Protein AF-A0A1G1AI13-F1 (afdb_monomer_lite)

Secondary structure (DSSP, 8-state):
-EEEEE--SS---SGGGSS-EEEEETTEEEEE---TT----GGGSTTSBTTTB--SS--PPPTTSEEEEEEEEE--EEETTEEEE--EEEEEETTEEEEEEEEP-SS-BTTB-----PPPSS--EEE---SS--EEEEEE--PPPPP--TTSTTSSSS--HHHHHHHHHHHHHHHHHHHHHS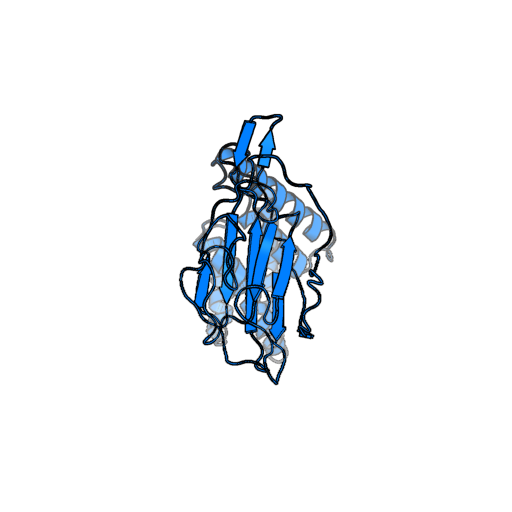PTT-HHHHHHHHHHHHHS--HHHHHHHHHHHHHHHHHHHHS-TTTGGGGHHHHHHHHHHHHHHHHTTSS-TT-HHHHHHHHHHHHTT---

Radius of gyration: 29.04 Å; chains: 1; bounding box: 67×35×74 Å

Sequence (272 aa):
LHVEWAAPTPPQGESQGRGNSGIFILGVECQVLDNYDNPTYADGSACSVYGVNPPLANALRAPGEWQQVDITFRRPVYEGEKLVHPGYITVYCNGVLVQDKTQLEGGTGHKGRSRPGPLPESGPLKLQDHGNPVKFRNIWYSALPARTAADDEGIHGPLSPEATAAKRKEIAAMVRDDAAKMSANSLDQCLRQAESLIYEKDDATAVKVDAFMAKYVSDIKQIPADKIESKKDEVKRVNGAFKYLAKFKIIADDNAALTDLQKFAKSRGWDK

Foldseek 3Di:
DKKKKFWDPVWDDAACGTRWKFWDDLQFTQTTGPCPVGDYPQCRDHRHRRQQGGWPDDPDDHGPDMKIKDKDWDWFDDDVPRTQGFIFIWIDIPNHTGGDRRTDQAHDDDVDHRHRDGGDPHDDTDMGDPVGDMDMDDDDDDDDDDDDRVPPCPPPDPHDPVSLLVVLLVVLVVLLVVLVPDDPLDPVSLLSLLVSLVSPQDVVSLVVNLVSLQVVLVVLVPDDPVPSVVCLVVLLVVLVSVVVCLVVVSHPVVRPSSVSSCVVCVVVVSND

pLDDT: mean 91.04, std 10.61, range [46.56, 98.88]

Structure (mmCIF, N/CA/C/O backbone):
data_AF-A0A1G1AI13-F1
#
_entry.id   AF-A0A1G1AI13-F1
#
loop_
_atom_site.group_PDB
_atom_site.id
_atom_site.type_symbol
_atom_site.label_atom_id
_atom_site.label_alt_id
_atom_site.label_comp_id
_atom_site.label_asym_id
_atom_site.label_entity_id
_atom_site.label_seq_id
_atom_site.pdbx_PDB_ins_code
_atom_site.Cartn_x
_atom_site.Cartn_y
_atom_site.Cartn_z
_atom_site.occupancy
_atom_site.B_iso_or_equiv
_atom_site.auth_seq_id
_atom_site.auth_comp_id
_atom_site.auth_asym_id
_atom_site.auth_atom_id
_atom_site.pdbx_PDB_model_num
ATOM 1 N N . LEU A 1 1 ? 0.420 2.088 -7.808 1.00 98.31 1 LEU A N 1
ATOM 2 C CA . LEU A 1 1 ? 0.081 2.465 -9.195 1.00 98.31 1 LEU A CA 1
ATOM 3 C C . LEU A 1 1 ? -0.247 1.182 -9.918 1.00 98.31 1 LEU A C 1
ATOM 5 O O . LEU A 1 1 ? 0.533 0.247 -9.814 1.00 98.31 1 LEU A O 1
ATOM 9 N N . HIS A 1 2 ? -1.372 1.156 -10.605 1.00 98.81 2 HIS A N 1
ATOM 10 C CA . HIS A 1 2 ? -1.760 0.070 -11.483 1.00 98.81 2 HIS A CA 1
ATOM 11 C C . HIS A 1 2 ? -1.837 0.608 -12.910 1.00 98.81 2 HIS A C 1
ATOM 13 O O . HIS A 1 2 ? -2.340 1.717 -13.123 1.00 98.81 2 HIS A O 1
ATOM 19 N N . VAL A 1 3 ? -1.294 -0.150 -13.860 1.00 98.81 3 VAL A N 1
ATOM 20 C CA . VAL A 1 3 ? -1.309 0.155 -15.293 1.00 98.81 3 VAL A CA 1
ATOM 21 C C . VAL A 1 3 ? -1.452 -1.153 -16.056 1.00 98.81 3 VAL A C 1
ATOM 23 O O . VAL A 1 3 ? -0.713 -2.103 -15.799 1.00 98.81 3 VAL A O 1
ATOM 26 N N . GLU A 1 4 ? -2.336 -1.185 -17.047 1.00 98.88 4 GLU A N 1
ATOM 27 C CA . GLU A 1 4 ? -2.347 -2.247 -18.047 1.00 98.88 4 GLU A CA 1
ATOM 28 C C . GLU A 1 4 ? -1.854 -1.714 -19.390 1.00 98.88 4 GLU A C 1
ATOM 30 O O . GLU A 1 4 ? -2.289 -0.650 -19.844 1.00 98.88 4 GLU A O 1
ATOM 35 N N . TRP A 1 5 ? -0.977 -2.470 -20.049 1.00 98.81 5 TRP A N 1
ATOM 36 C CA . TRP A 1 5 ? -0.494 -2.147 -21.391 1.00 98.81 5 TRP A CA 1
ATOM 37 C C . TRP A 1 5 ? -0.517 -3.364 -22.313 1.00 98.81 5 TRP A C 1
ATOM 39 O O . TRP A 1 5 ? -0.487 -4.500 -21.850 1.00 98.81 5 TRP A O 1
ATOM 49 N N . ALA A 1 6 ? -0.592 -3.137 -23.621 1.00 98.56 6 ALA A N 1
ATOM 50 C CA . ALA A 1 6 ? -0.535 -4.198 -24.621 1.00 98.56 6 ALA A CA 1
ATOM 51 C C . ALA A 1 6 ? 0.377 -3.798 -25.783 1.00 98.56 6 ALA A C 1
ATOM 53 O O . ALA A 1 6 ? 0.234 -2.714 -26.361 1.00 98.56 6 ALA A O 1
ATOM 54 N N . ALA A 1 7 ? 1.291 -4.708 -26.125 1.00 97.19 7 ALA A N 1
ATOM 55 C CA . ALA A 1 7 ? 2.127 -4.630 -27.315 1.00 97.19 7 ALA A CA 1
ATOM 56 C C . ALA A 1 7 ? 1.270 -4.703 -28.595 1.00 97.19 7 ALA A C 1
ATOM 58 O O . ALA A 1 7 ? 0.174 -5.281 -28.575 1.00 97.19 7 ALA A O 1
ATOM 59 N N . PRO A 1 8 ? 1.736 -4.130 -29.716 1.00 93.12 8 PRO A N 1
ATOM 60 C CA . PRO A 1 8 ? 0.975 -4.119 -30.954 1.00 93.12 8 PRO A CA 1
ATOM 61 C C . PRO A 1 8 ? 0.879 -5.527 -31.550 1.00 93.12 8 PRO A C 1
ATOM 63 O O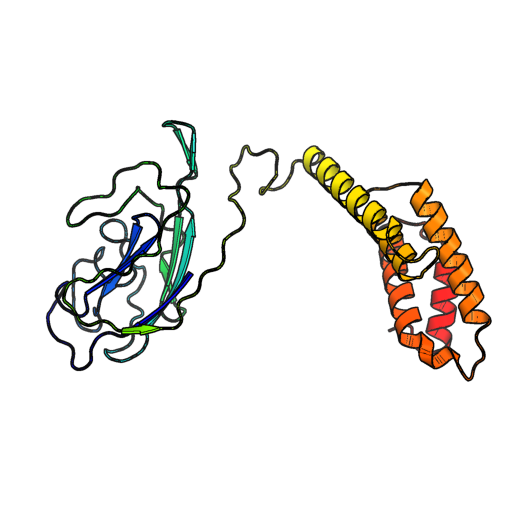 . PRO A 1 8 ? 1.787 -6.344 -31.426 1.00 93.12 8 PRO A O 1
ATOM 66 N N . THR A 1 9 ? -0.233 -5.795 -32.230 1.00 94.69 9 THR A N 1
ATOM 67 C CA . THR A 1 9 ? -0.442 -7.011 -33.018 1.00 94.69 9 THR A CA 1
ATOM 68 C C . THR A 1 9 ? -0.838 -6.604 -34.444 1.00 94.69 9 THR A C 1
ATOM 70 O O . THR A 1 9 ? -1.804 -5.848 -34.598 1.00 94.69 9 THR A O 1
ATOM 73 N N . PRO A 1 10 ? -0.084 -7.017 -35.483 1.00 94.81 10 PRO A N 1
ATOM 74 C CA . PRO A 1 10 ? 1.113 -7.863 -35.417 1.00 94.81 10 PRO A CA 1
ATOM 75 C C . PRO A 1 10 ? 2.326 -7.147 -34.777 1.00 94.81 10 PRO A C 1
ATOM 77 O O . PRO A 1 10 ? 2.432 -5.922 -34.889 1.00 94.81 10 PRO A O 1
ATOM 80 N N . PRO A 1 11 ? 3.244 -7.885 -34.121 1.00 94.56 11 PRO A N 1
ATOM 81 C CA . PRO A 1 11 ? 4.481 -7.311 -33.597 1.00 94.56 11 PRO A CA 1
ATOM 82 C C . PRO A 1 11 ? 5.397 -6.825 -34.730 1.00 94.56 11 PRO A C 1
ATOM 84 O O . PRO A 1 11 ? 5.468 -7.449 -35.789 1.00 94.56 11 PRO A O 1
ATOM 87 N N . GLN A 1 12 ? 6.116 -5.721 -34.508 1.00 94.69 12 GLN A N 1
ATOM 88 C CA . GLN A 1 12 ? 7.070 -5.152 -35.468 1.00 94.69 12 GLN A CA 1
ATOM 89 C C . GLN A 1 12 ? 8.311 -4.612 -34.761 1.00 94.69 12 GLN A C 1
ATOM 91 O O . GLN A 1 12 ? 8.191 -3.944 -33.735 1.00 94.69 12 GLN A O 1
ATOM 96 N N . GLY A 1 13 ? 9.478 -4.843 -35.363 1.00 95.94 13 GLY A N 1
ATOM 97 C CA . GLY A 1 13 ? 10.777 -4.444 -34.824 1.00 95.94 13 GLY A CA 1
ATOM 98 C C . GLY A 1 13 ? 11.446 -5.546 -34.004 1.00 95.94 13 GLY A C 1
ATOM 99 O O . GLY A 1 13 ? 10.901 -6.633 -33.829 1.00 95.94 13 GLY A O 1
ATOM 100 N N . GLU A 1 14 ? 12.634 -5.241 -33.494 1.00 97.25 14 GLU A N 1
ATOM 101 C CA . GLU A 1 14 ? 13.451 -6.130 -32.664 1.00 97.25 14 GLU A CA 1
ATOM 102 C C . GLU A 1 14 ? 14.080 -5.333 -31.519 1.00 97.25 14 GLU A C 1
ATOM 104 O O . GLU A 1 14 ? 14.233 -4.110 -31.613 1.00 97.25 14 GLU A O 1
ATOM 109 N N . SER A 1 15 ? 14.478 -6.019 -30.444 1.00 96.69 15 SER A N 1
ATOM 110 C CA . SER A 1 15 ? 15.106 -5.413 -29.268 1.00 96.69 15 SER A CA 1
ATOM 111 C C . SER A 1 15 ? 14.289 -4.203 -28.772 1.00 96.69 15 SER A C 1
ATOM 113 O O . SER A 1 15 ? 13.061 -4.271 -28.723 1.00 96.69 15 SER A O 1
ATOM 115 N N . GLN A 1 16 ? 14.940 -3.080 -28.458 1.00 96.81 16 GLN A N 1
ATOM 116 C CA . GLN A 1 16 ? 14.320 -1.804 -28.066 1.00 96.81 16 GLN A CA 1
ATOM 117 C C . GLN A 1 16 ? 13.438 -1.153 -29.146 1.00 96.81 16 GLN A C 1
ATOM 119 O O . GLN A 1 16 ? 12.817 -0.130 -28.882 1.00 96.81 16 GLN A O 1
ATOM 124 N N . GLY A 1 17 ? 13.407 -1.679 -30.371 1.00 96.75 17 GLY A N 1
ATOM 125 C CA . GLY A 1 17 ? 12.569 -1.173 -31.457 1.00 96.75 17 GLY A CA 1
ATOM 126 C C . GLY A 1 17 ? 11.191 -1.830 -31.537 1.00 96.75 17 GLY A C 1
ATOM 127 O O . GLY A 1 17 ? 10.447 -1.514 -32.464 1.00 96.75 17 GLY A O 1
ATOM 128 N N . ARG A 1 18 ? 10.851 -2.749 -30.621 1.00 97.31 18 ARG A N 1
ATOM 129 C CA . ARG A 1 18 ? 9.607 -3.532 -30.650 1.00 97.31 18 ARG A CA 1
ATOM 130 C C . ARG A 1 18 ? 8.712 -3.206 -29.456 1.00 97.31 18 ARG A C 1
ATOM 132 O O . ARG A 1 18 ? 8.981 -3.618 -28.332 1.00 97.31 18 ARG A O 1
ATOM 139 N N . GLY A 1 19 ? 7.628 -2.470 -29.706 1.00 97.19 19 GLY A N 1
ATOM 140 C CA . GLY A 1 19 ? 6.632 -2.143 -28.675 1.00 97.19 19 GLY A CA 1
ATOM 141 C C . GLY A 1 19 ? 7.200 -1.362 -27.481 1.00 97.19 19 GLY A C 1
ATOM 142 O O . GLY A 1 19 ? 6.766 -1.599 -26.358 1.00 97.19 19 GLY A O 1
ATOM 143 N N . ASN A 1 20 ? 8.190 -0.495 -27.714 1.00 98.25 20 ASN A N 1
ATOM 144 C CA . ASN A 1 20 ? 8.868 0.265 -26.667 1.00 98.25 20 ASN A CA 1
ATOM 145 C C . ASN A 1 20 ? 8.047 1.476 -26.205 1.00 98.25 20 ASN A C 1
ATOM 147 O O . ASN A 1 20 ? 7.464 2.207 -27.006 1.00 98.25 20 ASN A O 1
ATOM 151 N N . SER A 1 21 ? 8.001 1.664 -24.898 1.00 98.31 21 SER A N 1
ATOM 152 C CA . SER A 1 21 ? 7.407 2.780 -24.174 1.00 98.31 21 SER A CA 1
ATOM 153 C C . SER A 1 21 ? 8.019 2.758 -22.764 1.00 98.31 21 SER A C 1
ATOM 155 O O . SER A 1 21 ? 8.825 1.903 -22.436 1.00 98.31 21 SER A O 1
ATOM 157 N N . GLY A 1 22 ? 7.577 3.617 -21.855 1.00 98.06 22 GLY A N 1
ATOM 158 C CA . GLY A 1 22 ? 8.017 3.574 -20.463 1.00 98.06 22 GLY A CA 1
ATOM 159 C C . GLY A 1 22 ? 6.972 4.154 -19.530 1.00 98.06 22 GLY A C 1
ATOM 160 O O . GLY A 1 22 ? 6.246 5.076 -19.907 1.00 98.06 22 GLY A O 1
ATOM 161 N N . ILE A 1 23 ? 6.889 3.617 -18.312 1.00 98.56 23 ILE A N 1
ATOM 162 C CA . ILE A 1 23 ? 6.070 4.165 -17.226 1.00 98.56 23 ILE A CA 1
ATOM 163 C C . ILE A 1 23 ? 7.006 4.933 -16.292 1.00 98.56 23 ILE A C 1
ATOM 165 O O . ILE A 1 23 ? 7.759 4.337 -15.521 1.00 98.56 23 ILE A O 1
ATOM 169 N N . PHE A 1 24 ? 6.955 6.262 -16.349 1.00 97.62 24 PHE A N 1
ATOM 170 C CA . PHE A 1 24 ? 7.833 7.138 -15.578 1.00 97.62 24 PHE A CA 1
ATOM 171 C C . PHE A 1 24 ? 7.152 7.661 -14.317 1.00 97.62 24 PHE A C 1
ATOM 173 O O . PHE A 1 24 ? 6.128 8.349 -14.382 1.00 97.62 24 PHE A O 1
ATOM 180 N N . ILE A 1 25 ? 7.791 7.419 -13.174 1.00 96.56 25 ILE A N 1
ATOM 181 C CA . ILE A 1 25 ? 7.383 7.920 -11.861 1.00 96.56 25 ILE A CA 1
ATOM 182 C C . ILE A 1 25 ? 8.518 8.788 -11.322 1.00 96.56 25 ILE A C 1
ATOM 184 O O . ILE A 1 25 ? 9.579 8.284 -10.964 1.00 96.56 25 ILE A O 1
ATOM 188 N N . LEU A 1 26 ? 8.311 10.108 -11.293 1.00 94.31 26 LEU A N 1
ATOM 189 C CA . LEU A 1 26 ? 9.300 11.082 -10.802 1.00 94.31 26 LEU A CA 1
ATOM 190 C C . LEU A 1 26 ? 10.689 10.945 -11.460 1.00 94.31 26 LEU A C 1
ATOM 192 O O . LEU A 1 26 ? 11.713 11.149 -10.817 1.00 94.31 26 LEU A O 1
ATOM 196 N N . GLY A 1 27 ? 10.715 10.601 -12.751 1.00 91.88 27 GLY A N 1
ATOM 197 C CA . GLY A 1 27 ? 11.951 10.421 -13.519 1.00 91.88 27 GLY A CA 1
ATOM 198 C C . GLY A 1 27 ? 12.562 9.020 -13.444 1.00 91.88 27 GLY A C 1
ATOM 199 O O . GLY A 1 27 ? 13.598 8.806 -14.058 1.00 91.88 27 GLY A O 1
ATOM 200 N N . VAL A 1 28 ? 11.939 8.074 -12.735 1.00 94.94 28 VAL A N 1
ATOM 201 C CA . VAL A 1 28 ? 12.319 6.654 -12.743 1.00 94.94 28 VAL A CA 1
ATOM 202 C C . VAL A 1 28 ? 11.433 5.896 -13.723 1.00 94.94 28 VAL A C 1
ATOM 204 O O . VAL A 1 28 ? 10.210 5.939 -13.599 1.00 94.94 28 VAL A O 1
ATOM 207 N N . GLU A 1 29 ? 12.044 5.192 -14.668 1.00 97.06 29 GLU A N 1
ATOM 208 C CA . GLU A 1 29 ? 11.363 4.393 -15.688 1.00 97.06 29 GLU A CA 1
ATOM 209 C C . GLU A 1 29 ? 11.207 2.932 -15.259 1.00 97.06 29 GLU A C 1
ATOM 211 O O . GLU A 1 29 ? 12.191 2.221 -15.039 1.00 97.06 29 GLU A O 1
ATOM 216 N N . CYS A 1 30 ? 9.955 2.482 -15.171 1.00 97.94 30 CYS A N 1
ATOM 217 C CA . CYS A 1 30 ? 9.607 1.072 -15.282 1.00 97.94 30 CYS A CA 1
ATOM 218 C C . CYS A 1 30 ? 9.397 0.769 -16.767 1.00 97.94 30 CYS A C 1
ATOM 220 O O . CYS A 1 30 ? 8.483 1.326 -17.389 1.00 97.94 30 CYS A O 1
ATOM 222 N N . GLN A 1 31 ? 10.268 -0.064 -17.330 1.00 98.19 31 GLN A N 1
ATOM 223 C CA . GLN A 1 31 ? 10.344 -0.242 -18.774 1.00 98.19 31 GLN A CA 1
ATOM 224 C C . GLN A 1 31 ? 9.098 -0.933 -19.345 1.00 98.19 31 GLN A C 1
ATOM 226 O O . GLN A 1 31 ? 8.601 -1.905 -18.767 1.00 98.19 31 GLN A O 1
ATOM 231 N N . VAL A 1 32 ? 8.612 -0.468 -20.498 1.00 98.69 32 VAL A N 1
ATOM 232 C CA . VAL A 1 32 ? 7.563 -1.139 -21.280 1.00 98.69 32 VAL A CA 1
ATOM 233 C C . VAL A 1 32 ? 8.165 -1.572 -22.607 1.00 98.69 32 VAL A C 1
ATOM 235 O O . VAL A 1 32 ? 8.613 -0.753 -23.398 1.00 98.69 32 VAL A O 1
ATOM 238 N N . LEU A 1 33 ? 8.185 -2.876 -22.861 1.00 98.50 33 LEU A N 1
ATOM 239 C CA . LEU A 1 33 ? 8.771 -3.411 -24.081 1.00 98.50 33 LEU A CA 1
ATOM 240 C C . LEU A 1 33 ? 8.109 -4.729 -24.461 1.00 98.50 33 LEU A C 1
ATOM 242 O O . LEU A 1 33 ? 7.805 -5.548 -23.598 1.00 98.50 33 LEU A O 1
ATOM 246 N N . ASP A 1 34 ? 7.940 -4.981 -25.754 1.00 98.25 34 ASP A N 1
ATOM 247 C CA . ASP A 1 34 ? 7.600 -6.320 -26.225 1.00 98.25 34 ASP A CA 1
ATOM 248 C C . ASP A 1 34 ? 8.874 -7.161 -26.350 1.00 98.25 34 ASP A C 1
ATOM 250 O O . ASP A 1 34 ? 9.487 -7.238 -27.416 1.00 98.25 34 ASP A O 1
ATOM 254 N N . ASN A 1 35 ? 9.287 -7.783 -25.243 1.00 96.44 35 ASN A N 1
ATOM 255 C CA . ASN A 1 35 ? 10.342 -8.798 -25.227 1.00 96.44 35 ASN A CA 1
ATOM 256 C C . ASN A 1 35 ? 9.802 -10.233 -25.058 1.00 96.44 35 ASN A C 1
ATOM 258 O O . ASN A 1 35 ? 10.494 -11.091 -24.502 1.00 96.44 35 ASN A O 1
ATOM 262 N N . TYR A 1 36 ? 8.579 -10.509 -25.537 1.00 96.94 36 TYR A N 1
ATOM 263 C CA . TYR A 1 36 ? 8.068 -11.874 -25.719 1.00 96.94 36 TYR A CA 1
ATOM 264 C C . TYR A 1 36 ? 8.671 -12.462 -27.004 1.00 96.94 36 TYR A C 1
ATOM 266 O O . TYR A 1 36 ? 8.403 -11.968 -28.105 1.00 96.94 36 TYR A O 1
ATOM 274 N N . ASP A 1 37 ? 9.541 -13.467 -26.859 1.00 95.62 37 ASP A N 1
ATOM 275 C CA . ASP A 1 37 ? 10.380 -14.012 -27.941 1.00 95.62 37 ASP A CA 1
ATOM 276 C C . ASP A 1 37 ? 11.141 -12.927 -28.731 1.00 95.62 37 ASP A C 1
ATOM 278 O O . ASP A 1 37 ? 11.326 -13.007 -29.945 1.00 95.62 37 ASP A O 1
ATOM 282 N N . ASN A 1 38 ? 11.582 -11.878 -28.030 1.00 97.06 38 ASN A N 1
ATOM 283 C CA . ASN A 1 38 ? 12.373 -10.782 -28.586 1.00 97.06 38 ASN A CA 1
ATOM 284 C C . ASN A 1 38 ? 13.485 -10.377 -27.601 1.00 97.06 38 ASN A C 1
ATOM 286 O O . ASN A 1 38 ? 13.244 -9.589 -26.684 1.00 97.06 38 ASN A O 1
ATOM 290 N N . PRO A 1 39 ? 14.700 -10.935 -27.737 1.00 96.00 39 PRO A N 1
ATOM 291 C CA . PRO A 1 39 ? 15.816 -10.628 -26.849 1.00 96.00 39 PRO A CA 1
ATOM 292 C C . PRO A 1 39 ? 16.259 -9.154 -26.900 1.00 96.00 39 PRO A C 1
ATOM 294 O O . PRO A 1 39 ? 16.299 -8.520 -27.951 1.00 96.00 39 PRO A O 1
ATOM 297 N N . THR A 1 40 ? 16.667 -8.622 -25.748 1.00 96.75 40 THR A N 1
ATOM 298 C CA . THR A 1 40 ? 17.294 -7.299 -25.582 1.00 96.75 40 THR A CA 1
ATOM 299 C C . THR A 1 40 ? 18.309 -7.356 -24.429 1.00 96.75 40 THR A C 1
ATOM 301 O O . THR A 1 40 ? 18.432 -8.384 -23.763 1.00 96.75 40 THR A O 1
ATOM 304 N N . TYR A 1 41 ? 19.037 -6.269 -24.161 1.00 94.38 41 TYR A N 1
ATOM 305 C CA . TYR A 1 41 ? 19.853 -6.151 -22.949 1.00 94.38 41 TYR A CA 1
ATOM 306 C C . TYR A 1 41 ? 18.985 -6.168 -21.678 1.00 94.38 41 TYR A C 1
ATOM 308 O O . TYR A 1 41 ? 17.879 -5.625 -21.654 1.00 94.38 41 TYR A O 1
ATOM 316 N N . ALA A 1 42 ? 19.481 -6.832 -20.631 1.00 93.62 42 ALA A N 1
ATOM 317 C CA . ALA A 1 42 ? 18.674 -7.283 -19.497 1.00 93.62 42 ALA A CA 1
ATOM 318 C C . ALA A 1 42 ? 18.016 -6.136 -18.708 1.00 93.62 42 ALA A C 1
ATOM 320 O O . ALA A 1 42 ? 16.824 -6.186 -18.405 1.00 93.62 42 ALA A O 1
ATOM 321 N N . ASP A 1 43 ? 18.764 -5.076 -18.421 1.00 93.31 43 ASP A N 1
ATOM 322 C CA . ASP A 1 43 ? 18.320 -3.871 -17.712 1.00 93.31 43 ASP A CA 1
ATOM 323 C C . ASP A 1 43 ? 17.506 -2.900 -18.590 1.00 93.31 43 ASP A C 1
ATOM 325 O O . ASP A 1 43 ? 17.051 -1.864 -18.106 1.00 93.31 43 ASP A O 1
ATOM 329 N N . GLY A 1 44 ? 17.240 -3.255 -19.852 1.00 94.88 44 GLY A N 1
ATOM 330 C CA . GLY A 1 44 ? 16.279 -2.585 -20.737 1.00 94.88 44 GLY A CA 1
ATOM 331 C C . GLY A 1 44 ? 15.113 -3.467 -21.180 1.00 94.88 44 GLY A C 1
ATOM 332 O O . GLY A 1 44 ? 14.412 -3.103 -22.122 1.00 94.88 44 GLY A O 1
ATOM 333 N N . SER A 1 45 ? 14.921 -4.635 -20.564 1.00 97.06 45 SER A N 1
ATOM 334 C CA . SER A 1 45 ? 13.757 -5.499 -20.815 1.00 97.06 45 SER A CA 1
ATOM 335 C C . SER A 1 45 ? 12.507 -5.007 -20.072 1.00 97.06 45 SER A C 1
ATOM 337 O O . SER A 1 45 ? 12.609 -4.171 -19.176 1.00 97.06 45 SER A O 1
ATOM 339 N N . ALA A 1 46 ? 11.314 -5.491 -20.436 1.00 98.31 46 ALA A N 1
ATOM 340 C CA . ALA A 1 46 ? 10.075 -5.052 -19.795 1.00 98.31 46 ALA A CA 1
ATOM 341 C C . ALA A 1 46 ? 10.103 -5.240 -18.275 1.00 98.31 46 ALA A C 1
ATOM 343 O O . ALA A 1 46 ? 10.591 -6.242 -17.754 1.00 98.31 46 ALA A O 1
ATOM 344 N N . CYS A 1 47 ? 9.540 -4.263 -17.568 1.00 98.38 47 CYS A N 1
ATOM 345 C CA . CYS A 1 47 ? 9.522 -4.176 -16.112 1.00 98.38 47 CYS A CA 1
ATOM 346 C C . CYS A 1 47 ? 10.912 -4.105 -15.452 1.00 98.38 47 CYS A C 1
ATOM 348 O O . CYS A 1 47 ? 11.022 -4.271 -14.231 1.00 98.38 47 CYS A O 1
ATOM 350 N N . SER A 1 48 ? 11.976 -3.820 -16.213 1.00 97.12 48 SER A N 1
ATOM 351 C CA . SER A 1 48 ? 13.236 -3.371 -15.626 1.00 97.12 48 SER A CA 1
ATOM 352 C C . SER A 1 48 ? 13.055 -2.010 -14.949 1.00 97.12 48 SER A C 1
ATOM 354 O O . SER A 1 48 ? 12.182 -1.216 -15.319 1.00 97.12 48 SER A O 1
ATOM 356 N N . VAL A 1 49 ? 13.909 -1.724 -13.968 1.00 96.25 49 VAL A N 1
ATOM 357 C CA . VAL A 1 49 ? 14.234 -0.331 -13.653 1.00 96.25 49 VAL A CA 1
ATOM 358 C C . VAL A 1 49 ? 15.280 0.070 -14.680 1.00 96.25 49 VAL A C 1
ATOM 360 O O . VAL A 1 49 ? 16.414 -0.412 -14.607 1.00 96.25 49 VAL A O 1
ATOM 363 N N . TYR A 1 50 ? 14.873 0.855 -15.677 1.00 94.81 50 TYR A N 1
ATOM 364 C CA . TYR A 1 50 ? 15.644 1.014 -16.910 1.00 94.81 50 TYR A CA 1
ATOM 365 C C . TYR A 1 50 ? 17.078 1.493 -16.645 1.00 94.81 50 TYR A C 1
ATOM 367 O O . TYR A 1 50 ? 17.289 2.530 -16.013 1.00 94.81 50 TYR A O 1
ATOM 375 N N . GLY A 1 51 ? 18.065 0.735 -17.133 1.00 91.12 51 GLY A N 1
ATOM 376 C CA . GLY A 1 51 ? 19.492 1.041 -16.970 1.00 91.12 51 GLY A CA 1
ATOM 377 C C . GLY A 1 51 ? 20.029 0.886 -15.540 1.00 91.12 51 GLY A C 1
ATOM 378 O O . GLY A 1 51 ? 21.136 1.346 -15.255 1.00 91.12 51 GLY A O 1
ATOM 379 N N . VAL A 1 52 ? 19.241 0.296 -14.632 1.00 90.94 52 VAL A N 1
ATOM 380 C CA . VAL A 1 52 ? 19.592 0.110 -13.215 1.00 90.94 52 VAL A CA 1
ATOM 381 C C . VAL A 1 52 ? 19.529 -1.360 -12.822 1.00 90.94 52 VAL A C 1
ATOM 383 O O . VAL A 1 52 ? 20.518 -1.898 -12.334 1.00 90.94 52 VAL A O 1
ATOM 386 N N . ASN A 1 53 ? 18.380 -2.018 -13.011 1.00 94.31 53 ASN A N 1
ATOM 387 C CA . ASN A 1 53 ? 18.190 -3.390 -12.542 1.00 94.31 53 ASN A CA 1
ATOM 388 C C . ASN A 1 53 ? 17.296 -4.208 -13.489 1.00 94.31 53 ASN A C 1
ATOM 390 O O . ASN A 1 53 ? 16.153 -3.801 -13.744 1.00 94.31 53 ASN A O 1
ATOM 394 N N . PRO A 1 54 ? 17.761 -5.371 -13.982 1.00 96.56 54 PRO A N 1
ATOM 395 C CA . PRO A 1 54 ? 16.932 -6.272 -14.776 1.00 96.56 54 PRO A CA 1
ATOM 396 C C . PRO A 1 54 ? 15.773 -6.850 -13.944 1.00 96.56 54 PRO A C 1
ATOM 398 O O . PRO A 1 54 ? 15.873 -6.928 -12.717 1.00 96.56 54 PRO A O 1
ATOM 401 N N . PRO A 1 55 ? 14.660 -7.252 -14.580 1.00 98.00 55 PRO A N 1
ATOM 402 C CA . PRO A 1 55 ? 13.583 -7.949 -13.891 1.00 98.00 55 PRO A CA 1
ATOM 403 C C . PRO A 1 55 ? 14.021 -9.359 -13.461 1.00 98.00 55 PRO A C 1
ATOM 405 O O . PRO A 1 55 ? 14.806 -10.016 -14.143 1.00 98.00 55 PRO A O 1
ATOM 408 N N . LEU A 1 56 ? 13.462 -9.855 -12.354 1.00 98.31 56 LEU A N 1
ATOM 409 C CA . LEU A 1 56 ? 13.711 -11.211 -11.838 1.00 98.31 56 LEU A CA 1
ATOM 410 C C . LEU A 1 56 ? 13.210 -12.314 -12.785 1.00 98.31 56 LEU A C 1
ATOM 412 O O . LEU A 1 56 ? 13.726 -13.429 -12.769 1.00 98.31 56 LEU A O 1
ATOM 416 N N . ALA A 1 57 ? 12.191 -12.012 -13.590 1.00 97.69 57 ALA A N 1
ATOM 417 C CA . ALA A 1 57 ? 11.607 -12.926 -14.560 1.00 97.69 57 ALA A CA 1
ATOM 418 C C . ALA A 1 57 ? 10.985 -12.153 -15.728 1.00 97.69 57 ALA A C 1
ATOM 420 O O . ALA A 1 57 ? 10.481 -11.043 -15.556 1.00 97.69 57 ALA A O 1
ATOM 421 N N . ASN A 1 58 ? 10.957 -12.776 -16.907 1.00 97.75 58 ASN A N 1
ATOM 422 C CA . ASN A 1 58 ? 10.121 -12.326 -18.015 1.00 97.75 58 ASN A CA 1
ATOM 423 C C . ASN A 1 58 ? 8.730 -12.959 -17.869 1.00 97.75 58 ASN A C 1
ATOM 425 O O . ASN A 1 58 ? 8.545 -14.131 -18.186 1.00 97.75 58 ASN A O 1
ATOM 429 N N . ALA A 1 59 ? 7.773 -12.190 -17.351 1.00 98.00 59 ALA A N 1
ATOM 430 C CA . ALA A 1 59 ? 6.400 -12.638 -17.102 1.00 98.00 59 ALA A CA 1
ATOM 431 C C . ALA A 1 59 ? 5.403 -12.131 -18.160 1.00 98.00 59 ALA A C 1
ATOM 433 O O . ALA A 1 59 ? 4.200 -12.054 -17.896 1.00 98.00 59 ALA A O 1
ATOM 434 N N . LEU A 1 60 ? 5.896 -11.740 -19.340 1.00 98.38 60 LEU A N 1
ATOM 435 C CA . LEU A 1 60 ? 5.061 -11.202 -20.406 1.00 98.38 60 LEU A CA 1
ATOM 436 C C . LEU A 1 60 ? 4.158 -12.269 -21.027 1.00 98.38 60 LEU A C 1
ATOM 438 O O . LEU A 1 60 ? 4.551 -13.413 -21.248 1.00 98.38 60 LEU A O 1
ATOM 442 N N . ARG A 1 61 ? 2.951 -11.840 -21.379 1.00 98.50 61 ARG A N 1
ATOM 443 C CA . ARG A 1 61 ? 2.075 -12.521 -22.335 1.00 98.50 61 ARG A CA 1
ATOM 444 C C . ARG A 1 61 ? 2.427 -12.134 -23.775 1.00 98.50 61 ARG A C 1
ATOM 446 O O . ARG A 1 61 ? 3.114 -11.136 -23.989 1.00 98.50 61 ARG A O 1
ATOM 453 N N . ALA A 1 62 ? 1.913 -12.883 -24.748 1.00 98.12 62 ALA A N 1
ATOM 454 C CA . ALA A 1 62 ? 2.144 -12.631 -26.169 1.00 98.12 62 ALA A CA 1
ATOM 455 C C . ALA A 1 62 ? 1.612 -11.251 -26.639 1.00 98.12 62 ALA A C 1
ATOM 457 O O . ALA A 1 62 ? 0.742 -10.661 -25.988 1.00 98.12 62 ALA A O 1
ATOM 458 N N . PRO A 1 63 ? 2.088 -10.718 -27.783 1.00 97.94 63 PRO A N 1
ATOM 459 C CA . PRO A 1 63 ? 1.631 -9.431 -28.311 1.00 97.94 63 PRO A CA 1
ATOM 460 C C . PRO A 1 63 ? 0.115 -9.365 -28.545 1.00 97.94 63 PRO A C 1
ATOM 462 O O . PRO A 1 63 ? -0.504 -10.322 -29.006 1.00 97.94 63 PRO A O 1
ATOM 465 N N . GLY A 1 64 ? -0.493 -8.213 -28.254 1.00 97.19 64 GLY A N 1
ATOM 466 C CA . GLY A 1 64 ? -1.947 -8.023 -28.264 1.00 97.19 64 GLY A CA 1
ATOM 467 C C . GLY A 1 64 ? -2.653 -8.422 -26.962 1.00 97.19 64 GLY A C 1
ATOM 468 O O . GLY A 1 64 ? -3.747 -7.915 -26.703 1.00 97.19 64 GLY A O 1
ATOM 469 N N . GLU A 1 65 ? -2.034 -9.253 -26.118 1.00 98.56 65 GLU A N 1
ATOM 470 C CA . GLU A 1 65 ? -2.534 -9.526 -24.771 1.00 98.56 65 GLU A CA 1
ATOM 471 C C . GLU A 1 65 ? -2.148 -8.412 -23.791 1.00 98.56 65 GLU A C 1
ATOM 473 O O . GLU A 1 65 ? -1.122 -7.738 -23.926 1.00 98.56 65 GLU A O 1
ATOM 478 N N . TRP A 1 66 ? -2.999 -8.214 -22.784 1.00 98.75 66 TRP A N 1
ATOM 479 C CA . TRP A 1 66 ? -2.795 -7.192 -21.765 1.00 98.75 66 TRP A CA 1
ATOM 480 C C . TRP A 1 66 ? -1.833 -7.678 -20.686 1.00 98.75 66 TRP A C 1
ATOM 482 O O . TRP A 1 66 ? -2.048 -8.725 -20.068 1.00 98.75 66 TRP A O 1
ATOM 492 N N . GLN A 1 67 ? -0.813 -6.866 -20.436 1.00 98.81 67 GLN A N 1
ATOM 493 C CA . GLN A 1 67 ? 0.128 -6.996 -19.338 1.00 98.81 67 GLN A CA 1
ATOM 494 C C . GLN A 1 67 ? -0.385 -6.164 -18.173 1.00 98.81 67 GLN A C 1
ATOM 496 O O . GLN A 1 67 ? -0.503 -4.942 -18.280 1.00 98.81 67 GLN A O 1
ATOM 501 N N . GLN A 1 68 ? -0.696 -6.824 -17.064 1.00 98.81 68 GLN A N 1
ATOM 502 C CA . GLN A 1 68 ? -1.056 -6.147 -15.827 1.00 98.81 68 GLN A CA 1
ATOM 503 C C . GLN A 1 68 ? 0.217 -5.798 -15.062 1.00 98.81 68 GLN A C 1
ATOM 505 O O . GLN A 1 68 ? 0.974 -6.701 -14.706 1.00 98.81 68 GLN A O 1
ATOM 510 N N . VAL A 1 69 ? 0.445 -4.513 -14.788 1.00 98.88 69 VAL A N 1
ATOM 511 C CA . VAL A 1 69 ? 1.620 -4.051 -14.046 1.00 98.88 69 VAL A CA 1
ATOM 512 C C . VAL A 1 69 ? 1.201 -3.283 -12.799 1.00 98.88 69 VAL A C 1
ATOM 514 O O . VAL A 1 69 ? 0.588 -2.217 -12.867 1.00 98.88 69 VAL A O 1
ATOM 517 N N . ASP A 1 70 ? 1.590 -3.820 -11.646 1.00 98.88 70 ASP A N 1
ATOM 518 C CA . ASP A 1 70 ? 1.368 -3.219 -10.336 1.00 98.88 70 ASP A CA 1
ATOM 519 C C . ASP A 1 70 ? 2.697 -2.714 -9.773 1.00 98.88 70 ASP A C 1
ATOM 521 O O . ASP A 1 70 ? 3.645 -3.476 -9.574 1.00 98.88 70 ASP A O 1
ATOM 525 N N . ILE A 1 71 ? 2.770 -1.408 -9.518 1.00 98.75 71 ILE A N 1
ATOM 526 C CA . ILE A 1 71 ? 3.980 -0.712 -9.082 1.00 98.75 71 ILE A CA 1
ATOM 527 C C . ILE A 1 71 ? 3.751 -0.082 -7.711 1.00 98.75 71 ILE A C 1
ATOM 529 O O . ILE A 1 71 ? 2.911 0.812 -7.536 1.00 98.75 71 ILE A O 1
ATOM 533 N N . THR A 1 72 ? 4.564 -0.499 -6.744 1.00 98.06 72 THR A N 1
ATOM 534 C CA . THR A 1 72 ? 4.756 0.217 -5.481 1.00 98.06 72 THR A CA 1
ATOM 535 C C . THR A 1 72 ? 6.008 1.063 -5.612 1.00 98.06 72 THR A C 1
ATOM 537 O O . THR A 1 72 ? 7.111 0.539 -5.731 1.00 98.06 72 THR A O 1
ATOM 540 N N . PHE A 1 73 ? 5.836 2.381 -5.590 1.00 96.12 73 PHE A N 1
ATOM 541 C CA . PHE A 1 73 ? 6.933 3.324 -5.735 1.00 96.12 73 PHE A CA 1
ATOM 542 C C . PHE A 1 73 ? 7.084 4.167 -4.486 1.00 96.12 73 PHE A C 1
ATOM 544 O O . PHE A 1 73 ? 6.114 4.667 -3.911 1.00 96.12 73 PHE A O 1
ATOM 551 N N . ARG A 1 74 ? 8.330 4.360 -4.086 1.00 92.62 74 ARG A N 1
ATOM 552 C CA . ARG A 1 74 ? 8.665 5.172 -2.941 1.00 92.62 74 ARG A CA 1
ATOM 553 C C . ARG A 1 74 ? 9.962 5.941 -3.217 1.00 92.62 74 ARG A C 1
ATOM 555 O O . ARG A 1 74 ? 11.028 5.331 -3.274 1.00 92.62 74 ARG A O 1
ATOM 562 N N . ARG A 1 75 ? 9.879 7.269 -3.351 1.00 91.44 75 ARG A N 1
ATOM 563 C CA . ARG A 1 75 ? 11.026 8.147 -3.666 1.00 91.44 75 ARG A CA 1
ATOM 564 C C . ARG A 1 75 ? 12.117 8.114 -2.589 1.00 91.44 75 ARG A C 1
ATOM 566 O O . ARG A 1 75 ? 11.777 7.889 -1.427 1.00 91.44 75 ARG A O 1
ATOM 573 N N . PRO A 1 76 ? 13.395 8.361 -2.912 1.00 89.06 76 PRO A N 1
ATOM 574 C CA . PRO A 1 76 ? 14.401 8.615 -1.891 1.00 89.06 76 PRO A CA 1
ATOM 575 C C . PRO A 1 76 ? 14.065 9.868 -1.064 1.00 89.06 76 PRO A C 1
ATOM 577 O O . PRO A 1 76 ? 13.376 10.781 -1.534 1.00 89.06 76 PRO A O 1
ATOM 580 N N . VAL A 1 77 ? 14.543 9.887 0.180 1.00 86.12 77 VAL A N 1
ATOM 581 C CA . VAL A 1 77 ? 14.426 11.018 1.111 1.00 86.12 77 VAL A CA 1
ATOM 582 C C . VAL A 1 77 ? 15.827 11.514 1.429 1.00 86.12 77 VAL A C 1
ATOM 584 O O . VAL A 1 77 ? 16.693 10.717 1.794 1.00 86.12 77 VAL A O 1
ATOM 587 N N . TYR A 1 78 ? 16.023 12.819 1.274 1.00 85.19 78 TYR A N 1
ATOM 588 C CA . TYR A 1 78 ? 17.278 13.510 1.526 1.00 85.19 78 TYR A CA 1
ATOM 589 C C . TYR A 1 78 ? 17.061 14.635 2.540 1.00 85.19 78 TYR A C 1
ATOM 591 O O . TYR A 1 78 ? 16.051 15.335 2.473 1.00 85.19 78 TYR A O 1
ATOM 599 N N . GLU A 1 79 ? 18.034 14.820 3.426 1.00 83.75 79 GLU A N 1
ATOM 600 C CA . GLU A 1 79 ? 18.192 15.987 4.297 1.00 83.75 79 GLU A CA 1
ATOM 601 C C . GLU A 1 79 ? 19.400 16.781 3.798 1.00 83.75 79 GLU A C 1
ATOM 603 O O . GLU A 1 79 ? 20.553 16.409 4.029 1.00 83.75 79 GLU A O 1
ATOM 608 N N . GLY A 1 80 ? 19.144 17.840 3.028 1.00 85.19 80 GLY A N 1
ATOM 609 C CA . GLY A 1 80 ? 20.198 18.479 2.240 1.00 85.19 80 GLY A CA 1
ATOM 610 C C . GLY A 1 80 ? 20.806 17.477 1.254 1.00 85.19 80 GLY A C 1
ATOM 611 O O . GLY A 1 80 ? 20.098 16.919 0.419 1.00 85.19 80 GLY A O 1
ATOM 612 N N . GLU A 1 81 ? 22.109 17.226 1.365 1.00 85.38 81 GLU A N 1
ATOM 613 C CA . GLU A 1 81 ? 22.829 16.251 0.528 1.00 85.38 81 GLU A CA 1
ATOM 614 C C . GLU A 1 81 ? 22.862 14.836 1.132 1.00 85.38 81 GLU A C 1
ATOM 616 O O . GLU A 1 81 ? 23.229 13.871 0.457 1.00 85.38 81 GLU A O 1
ATOM 621 N N . LYS A 1 82 ? 22.461 14.680 2.400 1.00 84.31 82 LYS A N 1
ATOM 622 C CA . LYS A 1 82 ? 22.499 13.397 3.106 1.00 84.31 82 LYS A CA 1
ATOM 623 C C . LYS A 1 82 ? 21.307 12.537 2.703 1.00 84.31 82 LYS A C 1
ATOM 625 O O . LYS A 1 82 ? 20.156 12.925 2.895 1.00 84.31 82 LYS A O 1
ATOM 630 N N . LEU A 1 83 ? 21.578 11.332 2.210 1.00 82.44 83 LEU A N 1
ATOM 631 C CA . LEU A 1 83 ? 20.545 10.325 1.985 1.00 82.44 83 LEU A CA 1
ATOM 632 C C . LEU A 1 83 ? 20.052 9.772 3.331 1.00 82.44 83 LEU A C 1
ATOM 634 O O . LEU A 1 83 ? 20.822 9.155 4.065 1.00 82.44 83 LEU A O 1
ATOM 638 N N . VAL A 1 84 ? 18.767 9.964 3.625 1.00 84.88 84 VAL A N 1
ATOM 639 C CA . VAL A 1 84 ? 18.103 9.449 4.837 1.00 84.88 84 VAL A CA 1
ATOM 640 C C . VAL A 1 84 ? 17.409 8.126 4.548 1.00 84.88 84 VAL A C 1
ATOM 642 O O . VAL A 1 84 ? 17.503 7.179 5.323 1.00 84.88 84 VAL A O 1
ATOM 645 N N . HIS A 1 85 ? 16.740 8.029 3.395 1.00 84.38 85 HIS A N 1
ATOM 646 C CA . HIS A 1 85 ? 16.088 6.796 2.974 1.00 84.38 85 HIS A CA 1
ATOM 647 C C . HIS A 1 85 ? 16.300 6.553 1.472 1.00 84.38 85 HIS A C 1
ATOM 649 O O . HIS A 1 85 ? 15.912 7.397 0.665 1.00 84.38 85 HIS A O 1
ATOM 655 N N . PRO A 1 86 ? 16.796 5.369 1.059 1.00 85.50 86 PRO A N 1
ATOM 656 C CA . PRO A 1 86 ? 17.267 5.113 -0.308 1.00 85.50 86 PRO A CA 1
ATOM 657 C C . PRO A 1 86 ? 16.236 5.163 -1.441 1.00 85.50 86 PRO A C 1
ATOM 659 O O . PRO A 1 86 ? 16.629 5.314 -2.588 1.00 85.50 86 PRO A O 1
ATOM 662 N N . GLY A 1 87 ? 14.925 5.063 -1.192 1.00 89.94 87 GLY A N 1
ATOM 663 C CA . GLY A 1 87 ? 13.996 4.895 -2.316 1.00 89.94 87 GLY A CA 1
ATOM 664 C C . GLY A 1 87 ? 13.932 3.449 -2.792 1.00 89.94 87 GLY A C 1
ATOM 665 O O . GLY A 1 87 ? 14.943 2.765 -2.818 1.00 89.94 87 GLY A O 1
ATOM 666 N N . TYR A 1 88 ? 12.730 2.978 -3.119 1.00 94.25 88 TYR A N 1
ATOM 667 C CA . TYR A 1 88 ? 12.521 1.614 -3.597 1.00 94.25 88 TYR A CA 1
ATOM 668 C C . TYR A 1 88 ? 11.376 1.578 -4.601 1.00 94.25 88 TYR A C 1
ATOM 670 O O . TYR A 1 88 ? 10.375 2.287 -4.434 1.00 94.25 88 TYR A O 1
ATOM 678 N N . ILE A 1 89 ? 11.509 0.704 -5.590 1.00 97.38 89 ILE A N 1
ATOM 679 C CA . ILE A 1 89 ? 10.434 0.312 -6.493 1.00 97.38 89 ILE A CA 1
ATOM 680 C C . ILE A 1 89 ? 10.213 -1.198 -6.393 1.00 97.38 89 ILE A C 1
ATOM 682 O O . ILE A 1 89 ? 11.150 -1.989 -6.338 1.00 97.38 89 ILE A O 1
ATOM 686 N N . THR A 1 90 ? 8.953 -1.600 -6.318 1.00 98.56 90 THR A N 1
ATOM 687 C CA . THR A 1 90 ? 8.530 -2.999 -6.388 1.00 98.56 90 THR A CA 1
ATOM 688 C C . THR A 1 90 ? 7.537 -3.117 -7.522 1.00 98.56 90 THR A C 1
ATOM 690 O O . THR A 1 90 ? 6.615 -2.302 -7.608 1.00 98.56 90 THR A O 1
ATOM 693 N N . VAL A 1 91 ? 7.740 -4.099 -8.392 1.00 98.81 91 VAL A N 1
ATOM 694 C CA . VAL A 1 91 ? 6.960 -4.275 -9.617 1.00 98.81 91 VAL A CA 1
ATOM 695 C C . VAL A 1 91 ? 6.490 -5.714 -9.696 1.00 98.81 91 VAL A C 1
ATOM 697 O O . VAL A 1 91 ? 7.290 -6.642 -9.556 1.00 98.81 91 VAL A O 1
ATOM 700 N N . TYR A 1 92 ? 5.199 -5.878 -9.959 1.00 98.88 92 TYR A N 1
ATOM 701 C CA . TYR A 1 92 ? 4.602 -7.138 -10.368 1.00 98.88 92 TYR A CA 1
ATOM 702 C C . TYR A 1 92 ? 4.152 -7.027 -11.820 1.00 98.88 92 TYR A C 1
ATOM 704 O O . TYR A 1 92 ? 3.558 -6.020 -12.201 1.00 98.88 92 TYR A O 1
ATOM 712 N N . CYS A 1 93 ? 4.404 -8.066 -12.610 1.00 98.88 93 CYS A N 1
ATOM 713 C CA . CYS A 1 93 ? 3.891 -8.215 -13.967 1.00 98.88 93 CYS A CA 1
ATOM 714 C C . CYS A 1 93 ? 3.052 -9.492 -14.026 1.00 98.88 93 CYS A C 1
ATOM 716 O O . CYS A 1 93 ? 3.545 -10.571 -13.703 1.00 98.88 93 CYS A O 1
ATOM 718 N N . ASN A 1 94 ? 1.771 -9.374 -14.380 1.00 98.75 94 ASN A N 1
ATOM 719 C CA . ASN A 1 94 ? 0.822 -10.491 -14.442 1.00 98.75 94 ASN A CA 1
ATOM 720 C C . ASN A 1 94 ? 0.788 -11.335 -13.148 1.00 98.75 94 ASN A C 1
ATOM 722 O O . ASN A 1 94 ? 0.662 -12.557 -13.189 1.00 98.75 94 ASN A O 1
ATOM 726 N N . GLY A 1 95 ? 0.927 -10.676 -11.990 1.00 98.56 95 GLY A N 1
ATOM 727 C CA . GLY A 1 95 ? 0.972 -11.315 -10.669 1.00 98.56 95 GLY A CA 1
ATOM 728 C C . GLY A 1 95 ? 2.334 -11.894 -10.265 1.00 98.56 95 GLY A C 1
ATOM 729 O O . GLY A 1 95 ? 2.490 -12.316 -9.121 1.00 98.56 95 GLY A O 1
ATOM 730 N N . VAL A 1 96 ? 3.336 -11.880 -11.148 1.00 98.81 96 VAL A N 1
ATOM 731 C CA . VAL A 1 96 ? 4.704 -12.336 -10.859 1.00 98.81 96 VAL A CA 1
ATOM 732 C C . VAL A 1 96 ? 5.541 -11.167 -10.350 1.00 98.81 96 VAL A C 1
ATOM 734 O O . VAL A 1 96 ? 5.585 -10.116 -10.986 1.00 98.81 96 VAL A O 1
ATOM 737 N N . LEU A 1 97 ? 6.224 -11.343 -9.217 1.00 98.81 97 LEU A N 1
ATOM 738 C CA . LEU A 1 97 ? 7.180 -10.365 -8.694 1.00 98.81 97 LEU A CA 1
ATOM 739 C C . LEU A 1 97 ? 8.398 -10.281 -9.623 1.00 98.81 97 LEU A C 1
ATOM 741 O O . LEU A 1 97 ? 9.132 -11.255 -9.771 1.00 98.81 97 LEU A O 1
ATOM 745 N N . VAL A 1 98 ? 8.619 -9.115 -10.232 1.00 98.69 98 VAL A N 1
ATOM 746 C CA . VAL A 1 98 ? 9.723 -8.884 -11.183 1.00 98.69 98 VAL A CA 1
ATOM 747 C C . VAL A 1 98 ? 10.733 -7.849 -10.692 1.00 98.69 98 VAL A C 1
ATOM 749 O O . VAL A 1 98 ? 11.861 -7.843 -11.165 1.00 98.69 98 VAL A O 1
ATOM 752 N N . GLN A 1 99 ? 10.383 -7.023 -9.706 1.00 98.62 99 GLN A N 1
ATOM 753 C CA . GLN A 1 99 ? 11.322 -6.168 -8.971 1.00 98.62 99 GLN A CA 1
ATOM 754 C C . GLN A 1 99 ? 10.984 -6.262 -7.484 1.00 98.62 99 GLN A C 1
ATOM 756 O O . GLN A 1 99 ? 9.886 -5.855 -7.101 1.00 98.62 99 GLN A O 1
ATOM 761 N N . ASP A 1 100 ? 11.893 -6.771 -6.654 1.00 97.75 100 ASP A N 1
ATOM 762 C CA . ASP A 1 100 ? 11.709 -6.837 -5.199 1.00 97.75 100 ASP A CA 1
ATOM 763 C C . ASP A 1 100 ? 12.488 -5.719 -4.511 1.00 97.75 100 ASP A C 1
ATOM 765 O O . ASP A 1 100 ? 13.712 -5.770 -4.426 1.00 97.75 100 ASP A O 1
ATOM 769 N N . LYS A 1 101 ? 11.761 -4.695 -4.043 1.00 95.44 101 LYS A N 1
ATOM 770 C CA . LYS A 1 101 ? 12.319 -3.507 -3.370 1.00 95.44 101 LYS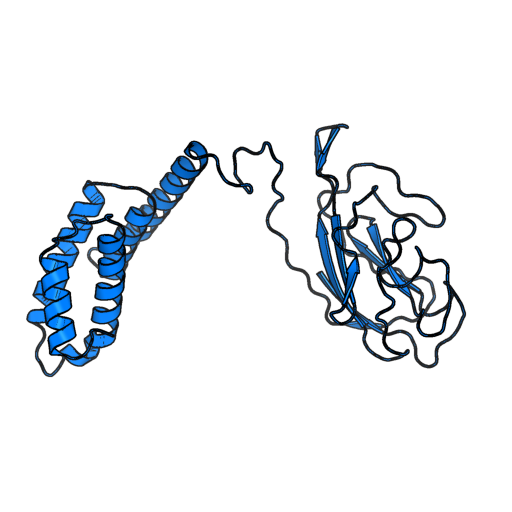 A CA 1
ATOM 771 C C . LYS A 1 101 ? 13.636 -3.025 -3.995 1.00 95.44 101 LYS A C 1
ATOM 773 O O . LYS A 1 101 ? 14.600 -2.735 -3.291 1.00 95.44 101 LYS A O 1
ATOM 778 N N . THR A 1 102 ? 13.664 -2.898 -5.314 1.00 95.25 102 THR A N 1
ATOM 779 C CA . THR A 1 102 ? 14.845 -2.440 -6.041 1.00 95.25 102 THR A CA 1
ATOM 780 C C . THR A 1 102 ? 15.178 -1.020 -5.613 1.00 95.25 102 THR A C 1
ATOM 782 O O . THR A 1 102 ? 14.334 -0.122 -5.708 1.00 95.25 102 THR A O 1
ATOM 785 N N . GLN A 1 103 ? 16.388 -0.828 -5.093 1.00 91.88 103 GLN A N 1
ATOM 786 C CA . GLN A 1 103 ? 16.861 0.468 -4.624 1.00 91.88 103 GLN A CA 1
ATOM 787 C C . GLN A 1 103 ? 16.938 1.470 -5.778 1.00 91.88 103 GLN A C 1
ATOM 789 O O . GLN A 1 103 ? 17.396 1.145 -6.870 1.00 91.88 103 GLN A O 1
ATOM 794 N N . LEU A 1 104 ? 16.488 2.700 -5.528 1.00 89.56 104 LEU A N 1
ATOM 795 C CA . LEU A 1 104 ? 16.558 3.774 -6.514 1.00 89.56 104 LEU A CA 1
ATOM 796 C C . LEU A 1 104 ? 17.926 4.462 -6.443 1.00 89.56 104 LEU A C 1
ATOM 798 O O . LEU A 1 104 ? 18.347 4.911 -5.380 1.00 89.56 104 LEU A O 1
ATOM 802 N N . GLU A 1 105 ? 18.594 4.593 -7.587 1.00 81.75 105 GLU A N 1
ATOM 803 C CA . GLU A 1 105 ? 19.858 5.331 -7.720 1.00 81.75 105 GLU A CA 1
ATOM 804 C C . GLU A 1 105 ? 19.637 6.769 -8.234 1.00 81.75 105 GLU A C 1
ATOM 806 O O . GLU A 1 105 ? 20.593 7.399 -8.650 1.00 81.75 105 GLU A O 1
ATOM 811 N N . GLY A 1 106 ? 18.405 7.296 -8.244 1.00 78.56 106 GLY A N 1
ATOM 812 C CA . GLY A 1 106 ? 18.043 8.587 -8.858 1.00 78.56 106 GLY A CA 1
ATOM 813 C C . GLY A 1 106 ? 17.216 8.423 -10.140 1.00 78.56 106 GLY A C 1
ATOM 814 O O . GLY A 1 106 ? 16.665 7.352 -10.387 1.00 78.56 106 GLY A O 1
ATOM 815 N N . GLY A 1 107 ? 17.084 9.486 -10.941 1.00 75.69 107 GLY A N 1
ATOM 816 C CA . GLY A 1 107 ? 16.370 9.421 -12.225 1.00 75.69 107 GLY A CA 1
ATOM 817 C C . GLY A 1 107 ? 17.069 8.495 -13.230 1.00 75.69 107 GLY A C 1
ATOM 818 O O . GLY A 1 107 ? 18.300 8.390 -13.228 1.00 75.69 107 GLY A O 1
ATOM 819 N N . THR A 1 108 ? 16.303 7.813 -14.081 1.00 76.75 108 THR A N 1
ATOM 820 C CA . THR A 1 108 ? 16.831 6.976 -15.172 1.00 76.75 108 THR A CA 1
ATOM 821 C C . THR A 1 108 ? 17.090 7.824 -16.420 1.00 76.75 108 THR A C 1
ATOM 823 O O . THR A 1 108 ? 16.516 8.903 -16.591 1.00 76.75 108 THR A O 1
ATOM 826 N N . GLY A 1 109 ? 17.996 7.372 -17.293 1.00 74.81 109 GLY A N 1
ATOM 827 C CA . GLY A 1 109 ? 18.370 8.108 -18.501 1.00 74.81 109 GLY A CA 1
ATOM 828 C C . GLY A 1 109 ? 18.792 7.199 -19.651 1.00 74.81 109 GLY A C 1
ATOM 829 O O . GLY A 1 109 ? 19.351 6.123 -19.451 1.00 74.81 109 GLY A O 1
ATOM 830 N N . HIS A 1 110 ? 18.545 7.642 -20.884 1.00 74.12 110 HIS A N 1
ATOM 831 C CA . HIS A 1 110 ? 18.918 6.883 -22.075 1.00 74.12 110 HIS A CA 1
ATOM 832 C C . HIS A 1 110 ? 20.443 6.700 -22.156 1.00 74.12 110 HIS A C 1
ATOM 834 O O . HIS A 1 110 ? 21.181 7.682 -22.230 1.00 74.12 110 HIS A O 1
ATOM 840 N N . LYS A 1 111 ? 20.911 5.441 -22.163 1.00 68.75 111 LYS A N 1
ATOM 841 C CA . LYS A 1 111 ? 22.338 5.059 -22.249 1.00 68.75 111 LYS A CA 1
ATOM 842 C C . LYS A 1 111 ? 23.235 5.685 -21.168 1.00 68.75 111 LYS A C 1
ATOM 844 O O . LYS A 1 111 ? 24.444 5.803 -21.359 1.00 68.75 111 LYS A O 1
ATOM 849 N N . GLY A 1 112 ? 22.661 6.074 -20.033 1.00 69.62 112 GLY A N 1
ATOM 850 C CA . GLY A 1 112 ? 23.392 6.621 -18.897 1.00 69.62 112 GLY A CA 1
ATOM 851 C C . GLY A 1 112 ? 22.988 5.911 -17.616 1.00 69.62 112 GLY A C 1
ATOM 852 O O . GLY A 1 112 ? 21.806 5.669 -17.392 1.00 69.62 112 GLY A O 1
ATOM 853 N N . ARG A 1 113 ? 23.965 5.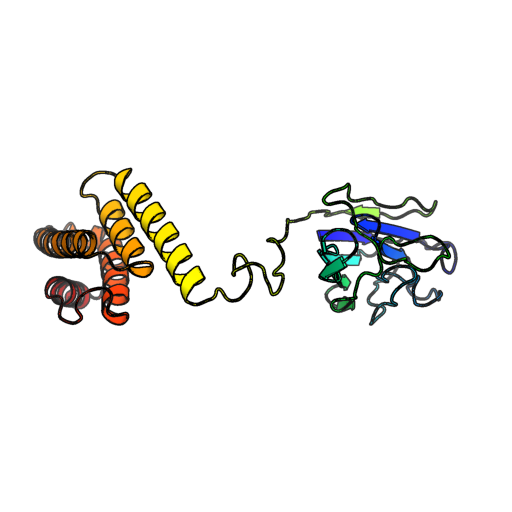602 -16.761 1.00 74.69 113 ARG A N 1
ATOM 854 C CA . ARG A 1 113 ? 23.669 5.091 -15.422 1.00 74.69 113 ARG A CA 1
ATOM 855 C C . ARG A 1 113 ? 23.012 6.191 -14.587 1.00 74.69 113 ARG A C 1
ATOM 857 O O . ARG A 1 113 ? 23.453 7.345 -14.631 1.00 74.69 113 ARG A O 1
ATOM 864 N N . SER A 1 114 ? 21.992 5.820 -13.818 1.00 83.44 114 SER A N 1
ATOM 865 C CA . SER A 1 114 ? 21.384 6.693 -12.814 1.00 83.44 114 SER A CA 1
ATOM 866 C C . SER A 1 114 ? 22.429 7.255 -11.845 1.00 83.44 114 SER A C 1
ATOM 868 O O . SER A 1 114 ? 23.445 6.624 -11.551 1.00 83.44 114 SER A O 1
ATOM 870 N N . ARG A 1 115 ? 22.196 8.484 -11.378 1.00 83.81 115 ARG A N 1
ATOM 871 C CA . ARG A 1 115 ? 23.075 9.178 -10.429 1.00 83.81 115 ARG A CA 1
ATOM 872 C C . ARG A 1 115 ? 22.309 9.499 -9.151 1.00 83.81 115 ARG A C 1
ATOM 874 O O . ARG A 1 115 ? 21.240 10.107 -9.269 1.00 83.81 115 ARG A O 1
ATOM 881 N N . PRO A 1 116 ? 22.854 9.163 -7.963 1.00 84.38 116 PRO A N 1
ATOM 882 C CA . PRO A 1 116 ? 22.182 9.433 -6.701 1.00 84.38 116 PRO A CA 1
ATOM 883 C C . PRO A 1 116 ? 21.815 10.908 -6.570 1.00 84.38 116 PRO A C 1
ATOM 885 O O . PRO A 1 116 ? 22.635 11.788 -6.829 1.00 84.38 116 PRO A O 1
ATOM 888 N N . GLY A 1 117 ? 20.583 11.172 -6.157 1.00 85.88 117 GLY A N 1
ATOM 889 C CA . GLY A 1 117 ? 20.084 12.522 -5.958 1.00 85.88 117 GLY A CA 1
ATOM 890 C C . GLY A 1 117 ? 18.612 12.541 -5.553 1.00 85.88 117 GLY A C 1
ATOM 891 O O . GLY A 1 117 ? 17.915 11.524 -5.677 1.00 85.88 117 GLY A O 1
ATOM 892 N N . PRO A 1 118 ? 18.126 13.688 -5.054 1.00 87.81 118 PRO A N 1
ATOM 893 C CA . PRO A 1 118 ? 16.729 13.836 -4.688 1.00 87.81 118 PRO A CA 1
ATOM 894 C C . PRO A 1 118 ? 15.834 13.730 -5.926 1.00 87.81 118 PRO A C 1
ATOM 896 O O . PRO A 1 118 ? 16.167 14.213 -7.008 1.00 87.81 118 PRO A O 1
ATOM 899 N N . LEU A 1 119 ? 14.664 13.121 -5.744 1.00 90.25 119 LEU A N 1
ATOM 900 C CA . LEU A 1 119 ? 13.573 13.194 -6.714 1.00 90.25 119 LEU A CA 1
ATOM 901 C C . LEU A 1 119 ? 12.580 14.284 -6.283 1.00 90.25 119 LEU A C 1
ATOM 903 O O . LEU A 1 119 ? 12.467 14.539 -5.079 1.00 90.25 119 LEU A O 1
ATOM 907 N N . PRO A 1 120 ? 11.827 14.892 -7.222 1.00 90.12 120 PRO A N 1
ATOM 908 C CA . PRO A 1 120 ? 10.760 15.829 -6.882 1.00 90.12 120 PRO A CA 1
ATOM 909 C C . PRO A 1 120 ? 9.769 15.224 -5.880 1.00 90.12 120 PRO A C 1
ATOM 911 O O . PRO A 1 120 ? 9.499 14.023 -5.913 1.00 90.12 120 PRO A O 1
ATOM 914 N N . GLU A 1 121 ? 9.194 16.043 -4.998 1.00 87.38 121 GLU A N 1
ATOM 915 C CA . GLU A 1 121 ? 8.223 15.549 -4.012 1.00 87.38 121 GLU A CA 1
ATOM 916 C C . GLU A 1 121 ? 6.940 15.025 -4.661 1.00 87.38 121 GLU A C 1
ATOM 918 O O . GLU A 1 121 ? 6.344 14.057 -4.186 1.00 87.38 121 GLU A O 1
ATOM 923 N N . SER A 1 122 ? 6.542 15.657 -5.763 1.00 90.75 122 SER A N 1
ATOM 924 C CA . SER A 1 122 ? 5.419 15.271 -6.606 1.00 90.75 122 SER A CA 1
ATOM 925 C C . SER A 1 122 ? 5.724 15.598 -8.068 1.00 90.75 122 SER A C 1
ATOM 927 O O . SER A 1 122 ? 6.648 16.350 -8.384 1.00 90.75 122 SER A O 1
ATOM 929 N N . GLY A 1 123 ? 4.968 14.993 -8.978 1.00 92.69 123 GLY A N 1
ATOM 930 C CA . GLY A 1 123 ? 5.148 15.169 -10.411 1.00 92.69 123 GLY A CA 1
ATOM 931 C C . GLY A 1 123 ? 4.183 14.296 -11.207 1.00 92.69 123 GLY A C 1
ATOM 932 O O . GLY A 1 123 ? 3.487 13.458 -10.627 1.00 92.69 123 GLY A O 1
ATOM 933 N N . PRO A 1 124 ? 4.120 14.487 -12.532 1.00 95.50 124 PRO A N 1
ATOM 934 C CA . PRO A 1 124 ? 3.217 13.724 -13.376 1.00 95.50 124 PRO A CA 1
ATOM 935 C C . PRO A 1 124 ? 3.671 12.265 -13.496 1.00 95.50 124 PRO A C 1
ATOM 937 O O . PRO A 1 124 ? 4.869 11.978 -13.573 1.00 95.50 124 PRO A O 1
ATOM 940 N N . LEU A 1 125 ? 2.700 11.359 -13.604 1.00 96.81 125 LEU A N 1
ATOM 941 C CA . LEU A 1 125 ? 2.905 10.063 -14.245 1.00 96.81 125 LEU A CA 1
ATOM 942 C C . LEU A 1 125 ? 3.101 10.319 -15.745 1.00 96.81 125 LEU A C 1
ATOM 944 O O . LEU A 1 125 ? 2.229 10.929 -16.365 1.00 96.81 125 LEU A O 1
ATOM 948 N N . LYS A 1 126 ? 4.225 9.887 -16.326 1.00 97.81 126 LYS A N 1
ATOM 949 C CA . LYS A 1 126 ? 4.457 10.019 -17.775 1.00 97.81 126 LYS A CA 1
ATOM 950 C C . LYS A 1 126 ? 4.481 8.646 -18.432 1.00 97.81 126 LYS A C 1
ATOM 952 O O . LYS A 1 126 ? 5.075 7.715 -17.895 1.00 97.81 126 LYS A O 1
ATOM 957 N N . LEU A 1 127 ? 3.854 8.554 -19.598 1.00 98.31 127 LEU A N 1
ATOM 958 C CA . LEU A 1 127 ? 3.969 7.419 -20.504 1.00 98.31 127 LEU A CA 1
ATOM 959 C C . LEU A 1 127 ? 4.820 7.877 -21.687 1.00 98.31 127 LEU A C 1
ATOM 961 O O . LEU A 1 127 ? 4.540 8.930 -22.263 1.00 98.31 127 LEU A O 1
ATOM 965 N N . GLN A 1 128 ? 5.898 7.160 -21.981 1.00 97.75 128 GLN A N 1
ATOM 966 C CA . GLN A 1 128 ? 6.825 7.541 -23.046 1.00 97.75 128 GLN A CA 1
ATOM 967 C C . GLN A 1 128 ? 6.252 7.172 -24.416 1.00 97.75 128 GLN A C 1
ATOM 969 O O . GLN A 1 128 ? 5.852 6.036 -24.636 1.00 97.75 128 GLN A O 1
ATOM 974 N N . ASP A 1 129 ? 6.273 8.120 -25.349 1.00 96.62 129 ASP A N 1
ATOM 975 C CA . ASP A 1 129 ? 6.148 7.818 -26.771 1.00 96.62 129 ASP A CA 1
ATOM 976 C C . ASP A 1 129 ? 7.552 7.590 -27.342 1.00 96.62 129 ASP A C 1
ATOM 978 O O . ASP A 1 129 ? 8.356 8.522 -27.422 1.00 96.62 129 ASP A O 1
ATOM 982 N N . HIS A 1 130 ? 7.854 6.340 -27.691 1.00 95.50 130 HIS A N 1
ATOM 983 C CA . HIS A 1 130 ? 9.117 5.942 -28.317 1.00 95.50 130 HIS A CA 1
ATOM 984 C C . HIS A 1 130 ? 8.956 5.707 -29.837 1.00 95.50 130 HIS A C 1
ATOM 986 O O . HIS A 1 130 ? 9.783 5.059 -30.478 1.00 95.50 130 HIS A O 1
ATOM 992 N N . GLY A 1 131 ? 7.862 6.186 -30.442 1.00 95.50 131 GLY A N 1
ATOM 993 C CA . GLY A 1 131 ? 7.539 5.943 -31.852 1.00 95.50 131 GLY A CA 1
ATOM 994 C C . GLY A 1 131 ? 7.043 4.522 -32.143 1.00 95.50 131 GLY A C 1
ATOM 995 O O . GLY A 1 131 ? 6.831 4.166 -33.302 1.00 95.50 131 GLY A O 1
ATOM 996 N N . ASN A 1 132 ? 6.837 3.703 -31.106 1.00 95.94 132 ASN A N 1
ATOM 997 C CA . ASN A 1 132 ? 6.254 2.374 -31.211 1.00 95.94 132 ASN A CA 1
ATOM 998 C C . ASN A 1 132 ? 4.801 2.379 -30.709 1.00 95.94 132 ASN A C 1
ATOM 1000 O O . ASN A 1 132 ? 4.513 2.945 -29.655 1.00 95.94 132 ASN A O 1
ATOM 1004 N N . PRO A 1 133 ? 3.867 1.715 -31.411 1.00 95.25 133 PRO A N 1
ATOM 1005 C CA . PRO A 1 133 ? 2.484 1.653 -30.963 1.00 95.25 133 PRO A CA 1
ATOM 1006 C C . PRO A 1 133 ? 2.350 0.766 -29.720 1.00 95.25 133 PRO A C 1
ATOM 1008 O O . PRO A 1 133 ? 2.634 -0.426 -29.777 1.00 95.25 133 PRO A O 1
ATOM 1011 N N . VAL A 1 134 ? 1.853 1.332 -28.620 1.00 97.88 134 VAL A N 1
ATOM 1012 C CA . VAL A 1 134 ? 1.506 0.623 -27.377 1.00 97.88 134 VAL A CA 1
ATOM 1013 C C . VAL A 1 134 ? 0.136 1.110 -26.911 1.00 97.88 134 VAL A C 1
ATOM 1015 O O . VAL A 1 134 ? -0.163 2.303 -26.964 1.00 97.88 134 VAL A O 1
ATOM 1018 N N . LYS A 1 135 ? -0.731 0.192 -26.474 1.00 98.31 135 LYS A N 1
ATOM 1019 C CA . LYS A 1 135 ? -2.044 0.544 -25.907 1.00 98.31 135 LYS A CA 1
ATOM 1020 C C . LYS A 1 135 ? -1.967 0.546 -24.391 1.00 98.31 135 LYS A C 1
ATOM 1022 O O . LYS A 1 135 ? -1.334 -0.333 -23.821 1.00 98.31 135 LYS A O 1
ATOM 1027 N N . PHE A 1 136 ? -2.683 1.468 -23.756 1.00 98.75 136 PHE A N 1
ATOM 1028 C CA . PHE A 1 136 ? -2.815 1.553 -22.304 1.00 98.75 136 PHE A CA 1
ATOM 1029 C C . PHE A 1 136 ? -4.285 1.536 -21.888 1.00 98.75 136 PHE A C 1
ATOM 1031 O O . PHE A 1 136 ? -5.137 2.080 -22.594 1.00 98.75 136 PHE A O 1
ATOM 1038 N N . ARG A 1 137 ? -4.587 0.936 -20.734 1.00 98.75 137 ARG A N 1
ATOM 1039 C CA . ARG A 1 137 ? -5.903 1.021 -20.083 1.00 98.75 137 ARG A CA 1
ATOM 1040 C C . ARG A 1 137 ? -5.777 0.868 -18.568 1.00 98.75 137 ARG A C 1
ATOM 1042 O O . ARG A 1 137 ? -4.705 0.547 -18.068 1.00 98.75 137 ARG A O 1
ATOM 1049 N N . ASN A 1 138 ? -6.897 1.074 -17.870 1.00 98.69 138 ASN A N 1
ATOM 1050 C CA . ASN A 1 138 ? -7.038 0.813 -16.435 1.00 98.69 138 ASN A CA 1
ATOM 1051 C C . ASN A 1 138 ? -5.885 1.422 -15.618 1.00 98.69 138 ASN A C 1
ATOM 1053 O O . ASN A 1 138 ? -5.123 0.722 -14.967 1.00 98.69 138 ASN A O 1
ATOM 1057 N N . ILE A 1 139 ? -5.708 2.739 -15.716 1.00 98.75 139 ILE A N 1
ATOM 1058 C CA . ILE A 1 139 ? -4.642 3.439 -15.000 1.00 98.75 139 ILE A CA 1
ATOM 1059 C C . ILE A 1 139 ? -5.242 4.108 -13.776 1.00 98.75 139 ILE A C 1
ATOM 1061 O O . ILE A 1 139 ? -6.076 5.004 -13.897 1.00 98.75 139 ILE A O 1
ATOM 1065 N N . TRP A 1 140 ? -4.784 3.705 -12.599 1.00 98.38 140 TRP A N 1
ATOM 1066 C CA . TRP A 1 140 ? -5.142 4.355 -11.346 1.00 98.38 140 TRP A CA 1
ATOM 1067 C C . TRP A 1 140 ? -3.985 4.277 -10.357 1.00 98.38 140 TRP A C 1
ATOM 1069 O O . TRP A 1 140 ? -3.117 3.403 -10.412 1.00 98.38 140 TRP A O 1
ATOM 1079 N N . TYR A 1 141 ? -3.954 5.210 -9.416 1.00 97.00 141 TYR A N 1
ATOM 1080 C CA . TYR A 1 141 ? -2.994 5.180 -8.326 1.00 97.00 141 TYR A CA 1
ATOM 1081 C C . TYR A 1 141 ? -3.680 5.545 -7.017 1.00 97.00 141 TYR A C 1
ATOM 1083 O O . TYR A 1 141 ? -4.663 6.278 -6.990 1.00 97.00 141 TYR A O 1
ATOM 1091 N N . SER A 1 142 ? -3.120 5.032 -5.929 1.00 94.00 142 SER A N 1
ATOM 1092 C CA . SER A 1 142 ? -3.416 5.481 -4.577 1.00 94.00 142 SER A CA 1
ATOM 1093 C C . SER A 1 142 ? -2.122 5.989 -3.970 1.00 94.00 142 SER A C 1
ATOM 1095 O O . SER A 1 142 ? -1.065 5.376 -4.159 1.00 94.00 142 SER A O 1
ATOM 1097 N N . ALA A 1 143 ? -2.200 7.101 -3.244 1.00 91.00 143 ALA A N 1
ATOM 1098 C CA . ALA A 1 143 ? -1.080 7.563 -2.445 1.00 91.00 143 ALA A CA 1
ATOM 1099 C C . ALA A 1 143 ? -0.746 6.512 -1.378 1.00 91.00 143 ALA A C 1
ATOM 1101 O O . ALA A 1 143 ? -1.635 5.871 -0.813 1.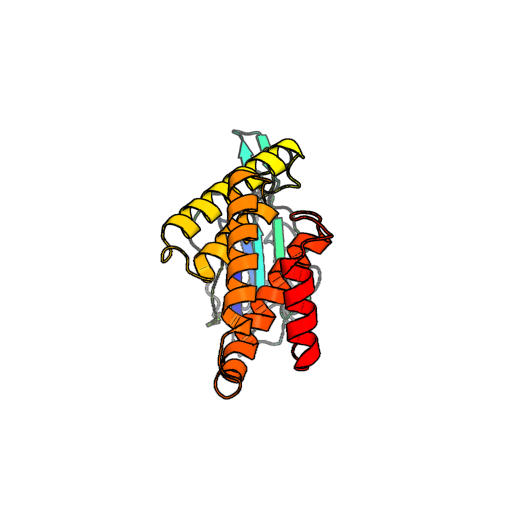00 91.00 143 ALA A O 1
ATOM 1102 N N . LEU A 1 144 ? 0.547 6.329 -1.122 1.00 86.62 144 LEU A N 1
ATOM 1103 C CA . LEU A 1 144 ? 1.011 5.532 0.004 1.00 86.62 144 LEU A CA 1
ATOM 1104 C C . LEU A 1 144 ? 1.145 6.450 1.231 1.00 86.62 144 LEU A C 1
ATOM 1106 O O . LEU A 1 144 ? 1.563 7.597 1.060 1.00 86.62 144 LEU A O 1
ATOM 1110 N N . PRO A 1 145 ? 0.869 5.963 2.456 1.00 80.06 145 PRO A N 1
ATOM 1111 C CA . PRO A 1 145 ? 1.173 6.698 3.692 1.00 80.06 145 PRO A CA 1
ATOM 1112 C C . PRO A 1 145 ? 2.646 7.108 3.724 1.00 80.06 145 PRO A C 1
ATOM 1114 O O . PRO A 1 145 ? 3.443 6.378 3.144 1.00 80.06 145 PRO A O 1
ATOM 1117 N N . ALA A 1 146 ? 3.051 8.195 4.384 1.00 71.12 146 ALA A N 1
ATOM 1118 C CA . ALA A 1 146 ? 4.463 8.599 4.439 1.00 71.12 146 ALA A CA 1
ATOM 1119 C C . ALA A 1 146 ? 5.393 7.468 4.950 1.00 71.12 146 ALA A C 1
ATOM 1121 O O . ALA A 1 146 ? 4.957 6.511 5.590 1.00 71.12 146 ALA A O 1
ATOM 1122 N N . ARG A 1 147 ? 6.673 7.505 4.551 1.00 65.88 147 ARG A N 1
ATOM 1123 C CA . ARG A 1 147 ? 7.660 6.481 4.941 1.00 65.88 147 ARG A CA 1
ATOM 1124 C C . ARG A 1 147 ? 8.127 6.684 6.376 1.00 65.88 147 ARG A C 1
ATOM 1126 O O . ARG A 1 147 ? 8.286 7.816 6.799 1.00 65.88 147 ARG A O 1
ATOM 1133 N N . THR A 1 148 ? 8.473 5.573 7.016 1.00 53.06 148 THR A N 1
ATOM 1134 C CA . THR A 1 148 ? 9.241 5.509 8.261 1.00 53.06 148 THR A CA 1
ATOM 1135 C C . THR A 1 148 ? 10.698 5.881 7.975 1.00 53.06 148 THR A C 1
ATOM 1137 O O . THR A 1 148 ? 11.375 5.148 7.246 1.00 53.06 148 THR A O 1
ATOM 1140 N N . ALA A 1 149 ? 11.204 6.987 8.506 1.00 46.56 149 ALA A N 1
ATOM 1141 C CA . ALA A 1 149 ? 12.643 7.111 8.741 1.00 46.56 149 ALA A CA 1
ATOM 1142 C C . ALA A 1 149 ? 12.910 6.609 10.169 1.00 46.56 149 ALA A C 1
ATOM 1144 O O . ALA A 1 149 ? 12.037 6.711 11.027 1.00 46.56 149 ALA A O 1
ATOM 1145 N N . ALA A 1 150 ? 14.053 5.971 10.419 1.00 48.19 150 ALA A N 1
ATOM 1146 C CA . ALA A 1 150 ? 14.336 5.329 11.709 1.00 48.19 150 ALA A CA 1
ATOM 1147 C C . ALA A 1 150 ? 14.480 6.326 12.887 1.00 48.19 150 ALA A C 1
ATOM 1149 O O . ALA A 1 150 ? 14.735 5.907 14.012 1.00 48.19 150 ALA A O 1
ATOM 1150 N N . ASP A 1 151 ? 14.311 7.621 12.631 1.00 50.94 151 ASP A N 1
ATOM 1151 C CA . ASP A 1 151 ? 14.544 8.756 13.518 1.00 50.94 151 ASP A CA 1
ATOM 1152 C C . ASP A 1 151 ? 13.340 9.722 13.643 1.00 50.94 151 ASP A C 1
ATOM 1154 O O . ASP A 1 151 ? 13.479 10.779 14.248 1.00 50.94 151 ASP A O 1
ATOM 1158 N N . ASP A 1 152 ? 12.142 9.371 13.150 1.00 53.81 152 ASP A N 1
ATOM 1159 C CA . ASP A 1 152 ? 10.990 10.298 13.066 1.00 53.81 152 ASP A CA 1
ATOM 1160 C C . ASP A 1 152 ? 10.056 10.372 14.297 1.00 53.81 152 ASP A C 1
ATOM 1162 O O . ASP A 1 152 ? 8.905 10.791 14.174 1.00 53.81 152 ASP A O 1
ATOM 1166 N N . GLU A 1 153 ? 10.510 9.942 15.480 1.00 50.31 153 GLU A N 1
ATOM 1167 C CA . GLU A 1 153 ? 9.691 9.882 16.711 1.00 50.31 153 GLU A CA 1
ATOM 1168 C C . GLU A 1 153 ? 8.354 9.126 16.549 1.00 50.31 153 GLU A C 1
ATOM 1170 O O . GLU A 1 153 ? 7.391 9.326 17.291 1.00 50.31 153 GLU A O 1
ATOM 1175 N N . GLY A 1 154 ? 8.300 8.178 15.611 1.00 48.53 154 GLY A N 1
ATOM 1176 C CA . GLY A 1 154 ? 7.232 7.192 15.547 1.00 48.53 154 GLY A CA 1
ATOM 1177 C C . GLY A 1 154 ? 5.972 7.661 14.837 1.00 48.53 154 GLY A C 1
ATOM 1178 O O . GLY A 1 154 ? 4.933 7.020 14.953 1.00 48.53 154 GLY A O 1
ATOM 1179 N N . ILE A 1 155 ? 6.031 8.713 14.027 1.00 51.59 155 ILE A N 1
ATOM 1180 C CA . ILE A 1 155 ?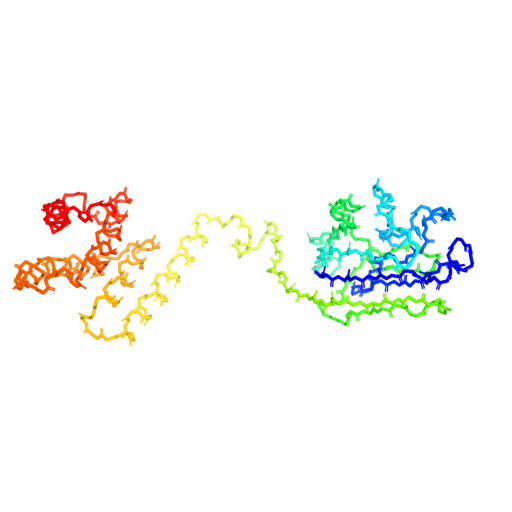 4.875 9.050 13.194 1.00 51.59 155 ILE A CA 1
ATOM 1181 C C . ILE A 1 155 ? 4.517 7.849 12.298 1.00 51.59 155 ILE A C 1
ATOM 1183 O O . ILE A 1 155 ? 3.326 7.571 12.122 1.00 51.59 155 ILE A O 1
ATOM 1187 N N . HIS A 1 156 ? 5.508 7.059 11.841 1.00 47.00 156 HIS A N 1
ATOM 1188 C CA . HIS A 1 156 ? 5.235 5.857 11.045 1.00 47.00 156 HIS A CA 1
ATOM 1189 C C . HIS A 1 156 ? 6.049 4.578 11.368 1.00 47.00 156 HIS A C 1
ATOM 1191 O O . HIS A 1 156 ? 5.673 3.521 10.860 1.00 47.00 156 HIS A O 1
ATOM 1197 N N . GLY A 1 157 ? 7.110 4.604 12.188 1.00 52.12 157 GLY A N 1
ATOM 1198 C CA . GLY A 1 157 ? 7.774 3.392 12.728 1.00 52.12 157 GLY A CA 1
ATOM 1199 C C . GLY A 1 157 ? 7.058 2.794 13.956 1.00 52.12 157 GLY A C 1
ATOM 1200 O O . GLY A 1 157 ? 5.989 3.285 14.324 1.00 52.12 157 GLY A O 1
ATOM 1201 N N . PRO A 1 158 ? 7.600 1.750 14.630 1.00 51.19 158 PRO A N 1
ATOM 1202 C CA . PRO A 1 158 ? 7.129 1.425 15.972 1.00 51.19 158 PRO A CA 1
ATOM 1203 C C . PRO A 1 158 ? 7.374 2.655 16.847 1.00 51.19 158 PRO A C 1
ATOM 1205 O O . PRO A 1 158 ? 8.517 3.020 17.113 1.00 51.19 158 PRO A O 1
ATOM 1208 N N . LEU A 1 159 ? 6.287 3.323 17.229 1.00 59.59 159 LEU A N 1
ATOM 1209 C CA . LEU A 1 159 ? 6.312 4.433 18.169 1.00 59.59 159 LEU A CA 1
ATOM 1210 C C . LEU A 1 159 ? 7.119 4.023 19.403 1.00 59.59 159 LEU A C 1
ATOM 1212 O O . LEU A 1 159 ? 6.944 2.910 19.916 1.00 59.59 159 LEU A O 1
ATOM 1216 N N . SER A 1 160 ? 7.960 4.928 19.917 1.00 77.44 160 SER A N 1
ATOM 1217 C CA . SER A 1 160 ? 8.475 4.733 21.271 1.00 77.44 160 SER A CA 1
ATOM 1218 C C . SER A 1 160 ? 7.281 4.590 22.229 1.00 77.44 160 SER A C 1
ATOM 1220 O O . SER A 1 160 ? 6.176 5.069 21.922 1.00 77.44 160 SER A O 1
ATOM 1222 N N . PRO A 1 161 ? 7.436 3.931 23.384 1.00 82.88 161 PRO A N 1
ATOM 1223 C CA . PRO A 1 161 ? 6.364 3.866 24.373 1.00 82.88 161 PRO A CA 1
ATOM 1224 C C . PRO A 1 161 ? 5.781 5.251 24.715 1.00 82.88 161 PRO A C 1
ATOM 1226 O O . PRO A 1 161 ? 4.563 5.395 24.835 1.00 82.88 161 PRO A O 1
ATOM 1229 N N . GLU A 1 162 ? 6.625 6.283 24.780 1.00 84.12 162 GLU A N 1
ATOM 1230 C CA . GLU A 1 162 ? 6.249 7.671 25.071 1.00 84.12 162 GLU A CA 1
ATOM 1231 C C . GLU A 1 162 ? 5.440 8.293 23.928 1.00 84.12 162 GLU A C 1
ATOM 1233 O O . GLU A 1 162 ? 4.345 8.814 24.159 1.00 84.12 162 GLU A O 1
ATOM 1238 N N . ALA A 1 163 ? 5.926 8.184 22.688 1.00 78.81 163 ALA A N 1
ATOM 1239 C CA . ALA A 1 163 ? 5.213 8.682 21.514 1.00 78.81 163 ALA A CA 1
ATOM 1240 C C . ALA A 1 163 ? 3.880 7.935 21.312 1.00 78.81 163 ALA A C 1
ATOM 1242 O O . ALA A 1 163 ? 2.859 8.538 20.974 1.00 78.81 163 ALA A O 1
ATOM 1243 N N . THR A 1 164 ? 3.849 6.629 21.610 1.00 83.38 164 THR A N 1
ATOM 1244 C CA . THR A 1 164 ? 2.626 5.813 21.600 1.00 83.38 164 THR A CA 1
ATOM 1245 C C . THR A 1 164 ? 1.612 6.347 22.599 1.00 83.38 164 THR A C 1
ATOM 1247 O O . THR A 1 164 ? 0.442 6.529 22.257 1.00 83.38 164 THR A O 1
ATOM 1250 N N . ALA A 1 165 ? 2.043 6.603 23.835 1.00 89.12 165 ALA A N 1
ATOM 1251 C CA . ALA A 1 165 ? 1.178 7.137 24.877 1.00 89.12 165 ALA A CA 1
ATOM 1252 C C . ALA A 1 165 ? 0.632 8.523 24.496 1.00 89.12 165 ALA A C 1
ATOM 1254 O O . ALA A 1 165 ? -0.570 8.760 24.628 1.00 89.12 165 ALA A O 1
ATOM 1255 N N . ALA A 1 166 ? 1.480 9.400 23.947 1.00 88.56 166 ALA A N 1
ATOM 1256 C CA . ALA A 1 166 ? 1.077 10.722 23.472 1.00 88.56 166 ALA A CA 1
ATOM 1257 C C . ALA A 1 166 ? 0.032 10.636 22.348 1.00 88.56 166 ALA A C 1
ATOM 1259 O O . ALA A 1 166 ? -1.021 11.272 22.433 1.00 88.56 166 ALA A O 1
ATOM 1260 N N . LYS A 1 167 ? 0.259 9.788 21.335 1.00 88.00 167 LYS A N 1
ATOM 1261 C CA . LYS A 1 167 ? -0.690 9.629 20.225 1.00 88.00 167 LYS A CA 1
ATOM 1262 C C . LYS A 1 167 ? -2.012 9.015 20.675 1.00 88.00 167 LYS A C 1
ATOM 1264 O O . LYS A 1 167 ? -3.077 9.438 20.232 1.00 88.00 167 LYS A O 1
ATOM 1269 N N . ARG A 1 168 ? -1.974 8.040 21.587 1.00 94.25 168 ARG A N 1
ATOM 1270 C CA . ARG A 1 168 ? -3.188 7.456 22.178 1.00 94.25 168 ARG A CA 1
ATOM 1271 C C . ARG A 1 168 ? -3.988 8.489 22.966 1.00 94.25 168 ARG A C 1
ATOM 1273 O O . ARG A 1 168 ? -5.209 8.509 22.847 1.00 94.25 168 ARG A O 1
ATOM 1280 N N . LYS A 1 169 ? -3.320 9.373 23.708 1.00 94.81 169 LYS A N 1
ATOM 1281 C CA . LYS A 1 169 ? -3.964 10.493 24.403 1.00 94.81 169 LYS A CA 1
ATOM 1282 C C . LYS A 1 169 ? -4.643 11.466 23.434 1.00 94.81 169 LYS A C 1
ATOM 1284 O O . LYS A 1 169 ? -5.783 11.855 23.668 1.00 94.81 169 LYS A O 1
ATOM 1289 N N . GLU A 1 170 ? -3.991 11.802 22.320 1.00 94.88 170 GLU A N 1
ATOM 1290 C CA . GLU A 1 170 ? -4.588 12.628 21.258 1.00 94.88 170 GLU A CA 1
ATOM 1291 C C . GLU A 1 170 ? -5.844 11.968 20.666 1.00 94.88 170 GLU A C 1
ATOM 1293 O O . GLU A 1 170 ? -6.895 12.602 20.582 1.00 94.88 170 GLU A O 1
ATOM 1298 N N . ILE A 1 171 ? -5.771 10.673 20.330 1.00 95.12 171 ILE A N 1
ATOM 1299 C CA . ILE A 1 171 ? -6.920 9.914 19.814 1.00 95.12 171 ILE A CA 1
ATOM 1300 C C . ILE A 1 171 ? -8.057 9.888 20.843 1.00 95.12 171 ILE A C 1
ATOM 1302 O O . ILE A 1 171 ? -9.205 10.137 20.484 1.00 95.12 171 ILE A O 1
ATOM 1306 N N . ALA A 1 172 ? -7.761 9.637 22.122 1.00 97.06 172 ALA A N 1
ATOM 1307 C CA . ALA A 1 172 ? -8.770 9.638 23.179 1.00 97.06 172 ALA A CA 1
ATOM 1308 C C . ALA A 1 172 ? -9.491 10.992 23.282 1.00 97.06 172 ALA A C 1
ATOM 1310 O O . ALA A 1 172 ? -10.719 11.022 23.371 1.00 97.06 172 ALA A O 1
ATOM 1311 N N . ALA A 1 173 ? -8.749 12.103 23.217 1.00 96.50 173 ALA A N 1
ATOM 1312 C CA . ALA A 1 173 ? -9.321 13.447 23.212 1.00 96.50 173 ALA A CA 1
ATOM 1313 C C . ALA A 1 173 ? -10.233 13.671 21.995 1.00 96.50 173 ALA A C 1
ATOM 1315 O O . ALA A 1 173 ? -11.388 14.054 22.167 1.00 96.50 173 ALA A O 1
ATOM 1316 N N . MET A 1 174 ? -9.774 13.320 20.787 1.00 97.44 174 MET A N 1
ATOM 1317 C CA . MET A 1 174 ? -10.587 13.416 19.566 1.00 97.44 174 MET A CA 1
ATOM 1318 C C . MET A 1 174 ? -11.888 12.607 19.663 1.00 97.44 174 MET A C 1
ATOM 1320 O O . MET A 1 174 ? -12.949 13.080 19.257 1.00 97.44 174 MET A O 1
ATOM 1324 N N . VAL A 1 175 ? -11.821 11.391 20.211 1.00 97.62 175 VAL A N 1
ATOM 1325 C CA . VAL A 1 175 ? -12.989 10.517 20.399 1.00 97.62 175 VAL A CA 1
ATOM 1326 C C . VAL A 1 175 ? -13.969 11.117 21.418 1.00 97.62 175 VAL A C 1
ATOM 1328 O O . VAL A 1 175 ? -15.181 11.069 21.203 1.00 97.62 175 VAL A O 1
ATOM 1331 N N . ARG A 1 176 ? -13.481 11.723 22.511 1.00 96.19 176 ARG A N 1
ATOM 1332 C CA . ARG A 1 176 ? -14.334 12.403 23.507 1.00 96.19 176 ARG A CA 1
ATOM 1333 C C . ARG A 1 176 ? -14.984 13.667 22.941 1.00 96.19 176 ARG A C 1
ATOM 1335 O O . ARG A 1 176 ? -16.166 13.894 23.199 1.00 96.19 176 ARG A O 1
ATOM 1342 N N . ASP A 1 177 ? -14.259 14.438 22.137 1.00 97.25 177 ASP A N 1
ATOM 1343 C CA . ASP A 1 177 ? -14.792 15.618 21.447 1.00 97.25 177 ASP A CA 1
ATOM 1344 C C . ASP A 1 177 ? -15.879 15.244 20.435 1.00 97.25 177 ASP A C 1
ATOM 1346 O O . ASP A 1 177 ? -16.883 15.944 20.300 1.00 97.25 177 ASP A O 1
ATOM 1350 N N . ASP A 1 178 ? -15.702 14.128 19.729 1.00 97.25 178 ASP A N 1
ATOM 1351 C CA . ASP A 1 178 ? -16.716 13.567 18.838 1.00 97.25 178 ASP A CA 1
ATOM 1352 C C . ASP A 1 178 ? -17.961 13.122 19.624 1.00 97.25 178 ASP A C 1
ATOM 1354 O O . ASP A 1 178 ? -19.084 13.507 19.295 1.00 97.25 178 ASP A O 1
ATOM 1358 N N . ALA A 1 179 ? -17.773 12.422 20.749 1.00 96.69 179 ALA A N 1
ATOM 1359 C CA . ALA A 1 179 ? -18.873 12.043 21.636 1.00 96.69 179 ALA A CA 1
ATOM 1360 C C . ALA A 1 179 ? -19.636 13.259 22.196 1.00 96.69 179 ALA A C 1
ATOM 1362 O O . ALA A 1 179 ? -20.856 13.206 22.362 1.00 96.69 179 ALA A O 1
ATOM 1363 N N . ALA A 1 180 ? -18.952 14.372 22.475 1.00 95.25 180 ALA A N 1
ATOM 1364 C CA . ALA A 1 180 ? -19.581 15.601 22.963 1.00 95.25 180 ALA A CA 1
ATOM 1365 C C . ALA A 1 180 ? -20.511 16.261 21.927 1.00 95.25 180 ALA A C 1
ATOM 1367 O O . ALA A 1 180 ? -21.429 16.985 22.310 1.00 95.25 180 ALA A O 1
ATOM 1368 N N . LYS A 1 181 ? -20.308 15.991 20.631 1.00 96.94 181 LYS A N 1
ATOM 1369 C CA . LYS A 1 181 ? -21.153 16.490 19.529 1.00 96.94 181 LYS A CA 1
ATOM 1370 C C . LYS A 1 181 ? -22.367 15.599 19.254 1.00 96.94 181 LYS A C 1
ATOM 1372 O O . LYS A 1 181 ? -23.263 15.997 18.512 1.00 96.94 181 LYS A O 1
ATOM 1377 N N . MET A 1 182 ? -22.399 14.395 19.821 1.00 96.31 182 MET A N 1
ATOM 1378 C CA . MET A 1 182 ? -23.517 13.465 19.679 1.00 96.31 182 MET A CA 1
ATOM 1379 C C . MET A 1 182 ? -24.717 13.874 20.542 1.00 96.31 182 MET A C 1
ATOM 1381 O O . MET A 1 182 ? -24.615 14.693 21.455 1.00 96.31 182 MET A O 1
ATOM 1385 N N . SER A 1 183 ? -25.873 13.260 20.270 1.00 95.69 183 SER A N 1
ATOM 1386 C CA . SER A 1 183 ? -27.086 13.475 21.065 1.00 95.69 183 SER A CA 1
ATOM 1387 C C . SER A 1 183 ? -26.833 13.150 22.539 1.00 95.69 183 SER A C 1
ATOM 1389 O O . SER A 1 183 ? -26.359 12.057 22.868 1.00 95.69 183 SER A O 1
ATOM 1391 N N . ALA A 1 184 ? -27.155 14.096 23.422 1.00 91.44 184 ALA A N 1
ATOM 1392 C CA . ALA A 1 184 ? -26.890 13.974 24.850 1.00 91.44 184 ALA A CA 1
ATOM 1393 C C . ALA A 1 184 ? -27.590 12.746 25.457 1.00 91.44 184 ALA A C 1
ATOM 1395 O O . ALA A 1 184 ? -28.775 12.515 25.216 1.00 91.44 184 ALA A O 1
ATOM 1396 N N . ASN A 1 185 ? -26.853 11.979 26.264 1.00 86.50 185 ASN A N 1
ATOM 1397 C CA . ASN A 1 185 ? -27.294 10.738 26.911 1.00 86.50 185 ASN A CA 1
ATOM 1398 C C . ASN A 1 185 ? -27.747 9.634 25.937 1.00 86.50 185 ASN A C 1
ATOM 1400 O O . ASN A 1 185 ? -28.454 8.708 26.336 1.00 86.50 185 ASN A O 1
ATOM 1404 N N . SER A 1 186 ? -27.359 9.720 24.662 1.00 93.44 186 SER A N 1
ATOM 1405 C CA . SER A 1 186 ? -27.644 8.670 23.684 1.00 93.44 186 SER A CA 1
ATOM 1406 C C . SER A 1 186 ? -26.714 7.468 23.849 1.00 93.44 186 SER A C 1
ATOM 1408 O O . SER A 1 186 ? -25.608 7.569 24.387 1.00 93.44 186 SER A O 1
ATOM 1410 N N . LEU A 1 187 ? -27.155 6.323 23.325 1.00 92.94 187 LEU A N 1
ATOM 1411 C CA . LEU A 1 187 ? -26.338 5.116 23.292 1.00 92.94 187 LEU A CA 1
ATOM 1412 C C . LEU A 1 187 ? -25.035 5.322 22.515 1.00 92.94 187 LEU A C 1
ATOM 1414 O O . LEU A 1 187 ? -23.978 4.906 22.982 1.00 92.94 187 LEU A O 1
ATOM 1418 N N . ASP A 1 188 ? -25.099 5.983 21.359 1.00 95.00 188 ASP A N 1
ATOM 1419 C CA . ASP A 1 188 ? -23.912 6.220 20.539 1.00 95.00 188 ASP A CA 1
ATOM 1420 C C . ASP A 1 188 ? -22.916 7.147 21.244 1.00 95.00 188 ASP A C 1
ATOM 1422 O O . ASP A 1 188 ? -21.721 6.857 21.228 1.00 95.00 188 ASP A O 1
ATOM 1426 N N . GLN A 1 189 ? -23.391 8.178 21.959 1.00 95.56 189 GLN A N 1
ATOM 1427 C CA . GLN A 1 189 ? -22.521 9.017 22.789 1.00 95.56 189 GLN A CA 1
ATOM 1428 C C . GLN A 1 189 ? -21.788 8.190 23.850 1.00 95.56 189 GLN A C 1
ATOM 1430 O O . GLN A 1 189 ? -20.575 8.339 24.010 1.00 95.56 189 GLN A O 1
ATOM 1435 N N . CYS A 1 190 ? -22.495 7.313 24.569 1.00 94.31 190 CYS A N 1
ATOM 1436 C CA . CYS A 1 190 ? -21.860 6.493 25.597 1.00 94.31 190 CYS A CA 1
ATOM 1437 C C . CYS A 1 190 ? -20.863 5.494 25.001 1.00 94.31 190 CYS A C 1
ATOM 1439 O O . CYS A 1 190 ? -19.745 5.380 25.498 1.00 94.31 190 CYS A O 1
ATOM 1441 N N . LEU A 1 191 ? -21.223 4.799 23.918 1.00 96.12 191 LEU A N 1
ATOM 1442 C CA . LEU A 1 191 ? -20.313 3.857 23.264 1.00 96.12 191 LEU A CA 1
ATOM 1443 C C . LEU A 1 191 ? -19.058 4.563 22.739 1.00 96.12 191 LEU A C 1
ATOM 1445 O O . LEU A 1 191 ? -17.963 4.017 22.860 1.00 96.12 191 LEU A O 1
ATOM 1449 N N . ARG A 1 192 ? -19.195 5.795 22.236 1.00 97.38 192 ARG A N 1
ATOM 1450 C CA . ARG A 1 192 ? -18.060 6.617 21.809 1.00 97.38 192 ARG A CA 1
ATOM 1451 C C . ARG A 1 192 ? -17.184 7.048 22.988 1.00 97.38 192 ARG A C 1
ATOM 1453 O O . ARG A 1 192 ? -15.963 6.961 22.914 1.00 97.38 192 ARG A O 1
ATOM 1460 N N . GLN A 1 193 ? -17.781 7.431 24.117 1.00 96.31 193 GLN A N 1
ATOM 1461 C CA . GLN A 1 193 ? -17.035 7.682 25.358 1.00 96.31 193 GLN A CA 1
ATOM 1462 C C . GLN A 1 193 ? -16.294 6.432 25.844 1.00 96.31 193 GLN A C 1
ATOM 1464 O O . GLN A 1 193 ? -15.126 6.517 26.224 1.00 96.31 193 GLN A O 1
ATOM 1469 N N . ALA A 1 194 ? -16.938 5.270 25.778 1.00 95.75 194 ALA A N 1
ATOM 1470 C CA . ALA A 1 194 ? -16.353 4.001 26.180 1.00 95.75 194 ALA A CA 1
ATOM 1471 C C . ALA A 1 194 ? -15.185 3.583 25.265 1.00 95.75 194 ALA A C 1
ATOM 1473 O O . ALA A 1 194 ? -14.172 3.081 25.746 1.00 95.75 194 ALA A O 1
ATOM 1474 N N . GLU A 1 195 ? -15.274 3.869 23.963 1.00 96.88 195 GLU A N 1
ATOM 1475 C CA . GLU A 1 195 ? -14.170 3.700 23.012 1.00 96.88 195 GLU A CA 1
ATOM 1476 C C . GLU A 1 195 ? -12.953 4.560 23.382 1.00 96.88 195 GLU A C 1
ATOM 1478 O O . GLU A 1 195 ? -11.824 4.079 23.311 1.00 96.88 195 GLU A O 1
ATOM 1483 N N . SER A 1 196 ? -13.155 5.799 23.850 1.00 97.38 196 SER A N 1
ATOM 1484 C CA . SER A 1 196 ? -12.034 6.672 24.248 1.00 97.38 196 SER A CA 1
ATOM 1485 C C . SER A 1 196 ? -11.159 6.051 25.346 1.00 97.38 196 SER A C 1
ATOM 1487 O O . SER A 1 196 ? -9.937 6.213 25.332 1.00 97.38 196 SER A O 1
ATOM 1489 N N . LEU A 1 197 ? -11.767 5.268 26.247 1.00 95.69 197 LEU A N 1
ATOM 1490 C CA . LEU A 1 197 ? -11.079 4.586 27.345 1.00 95.69 197 LEU A CA 1
ATOM 1491 C C . LEU A 1 197 ? -10.154 3.460 26.860 1.00 95.69 197 LEU A C 1
ATOM 1493 O O . LEU A 1 197 ? -9.232 3.070 27.575 1.00 95.69 197 LEU A O 1
ATOM 1497 N N . ILE A 1 198 ? -10.356 2.960 25.635 1.00 95.69 198 ILE A N 1
ATOM 1498 C CA . ILE A 1 198 ? -9.455 1.988 24.999 1.00 95.69 198 ILE A CA 1
ATOM 1499 C C . ILE A 1 198 ? -8.098 2.623 24.710 1.00 95.69 198 ILE A C 1
ATOM 1501 O O . ILE A 1 198 ? -7.098 1.907 24.691 1.00 95.69 198 ILE A O 1
ATOM 1505 N N . TYR A 1 199 ? -8.049 3.938 24.490 1.00 95.44 199 TYR A N 1
ATOM 1506 C CA . TYR A 1 199 ? -6.834 4.671 24.144 1.00 95.44 199 TYR A CA 1
ATOM 1507 C C . TYR A 1 199 ? -6.153 5.267 25.379 1.00 95.44 199 TYR A C 1
ATOM 1509 O O . TYR A 1 199 ? -4.952 5.053 25.571 1.00 95.44 199 TYR A O 1
ATOM 1517 N N . GLU A 1 200 ? -6.914 5.931 26.249 1.00 95.38 200 GLU A N 1
ATOM 1518 C CA . GLU A 1 200 ? -6.414 6.582 27.462 1.00 95.38 200 GLU A CA 1
ATOM 1519 C C . GLU A 1 200 ? -7.403 6.393 28.619 1.00 95.38 200 GLU A C 1
ATOM 1521 O O . GLU A 1 200 ? -8.595 6.677 28.483 1.00 95.38 200 GLU A O 1
ATOM 1526 N N . LYS A 1 201 ? -6.896 5.969 29.782 1.00 92.00 201 LYS A N 1
ATOM 1527 C CA . LYS A 1 201 ? -7.692 5.893 31.008 1.00 92.00 201 LYS A CA 1
ATOM 1528 C C . LYS A 1 201 ? -8.079 7.301 31.471 1.00 92.00 201 LYS A C 1
ATOM 1530 O O . LYS A 1 201 ? -7.211 8.146 31.656 1.00 92.00 201 LYS A O 1
ATOM 1535 N N . ASP A 1 202 ? -9.368 7.511 31.708 1.00 93.81 202 ASP A N 1
ATOM 1536 C CA . ASP A 1 202 ? -9.913 8.739 32.286 1.00 93.81 202 ASP A CA 1
ATOM 1537 C C . ASP A 1 202 ? -11.046 8.388 33.255 1.00 93.81 202 ASP A C 1
ATOM 1539 O O . ASP A 1 202 ? -12.091 7.877 32.845 1.00 93.81 202 ASP A O 1
ATOM 1543 N N . ASP A 1 203 ? -10.832 8.642 34.547 1.00 91.69 203 ASP A N 1
ATOM 1544 C CA . ASP A 1 203 ? -11.749 8.202 35.604 1.00 91.69 203 ASP A CA 1
ATOM 1545 C C . ASP A 1 203 ? -13.117 8.896 35.497 1.00 91.69 203 ASP A C 1
ATOM 1547 O O . ASP A 1 203 ? -14.156 8.275 35.723 1.00 91.69 203 ASP A O 1
ATOM 1551 N N . ALA A 1 204 ? -13.149 10.166 35.078 1.00 93.00 204 ALA A N 1
ATOM 1552 C CA . ALA A 1 204 ? -14.397 10.906 34.900 1.00 93.00 204 ALA A CA 1
ATOM 1553 C C . ALA A 1 204 ? -15.260 10.321 33.768 1.00 93.00 204 ALA A C 1
ATOM 1555 O O . ALA A 1 204 ? -16.485 10.230 33.898 1.00 93.00 204 ALA A O 1
ATOM 1556 N N . THR A 1 205 ? -14.641 9.912 32.658 1.00 94.38 205 THR A N 1
ATOM 1557 C CA . THR A 1 205 ? -15.325 9.230 31.553 1.00 94.38 205 THR A CA 1
ATOM 1558 C C . THR A 1 205 ? -15.746 7.819 31.951 1.00 94.38 205 THR A C 1
ATOM 1560 O O . THR A 1 205 ? -16.874 7.432 31.648 1.00 94.38 205 THR A O 1
ATOM 1563 N N . ALA A 1 206 ? -14.909 7.078 32.684 1.00 92.00 206 ALA A N 1
ATOM 1564 C CA . ALA A 1 206 ? -15.251 5.745 33.186 1.00 92.00 206 ALA A CA 1
ATOM 1565 C C . ALA A 1 206 ? -16.514 5.769 34.064 1.00 92.00 206 ALA A C 1
ATOM 1567 O O . ALA A 1 206 ? -17.451 5.017 33.802 1.00 92.00 206 ALA A O 1
ATOM 1568 N N . VAL A 1 207 ? -16.612 6.715 35.007 1.00 91.56 207 VAL A N 1
ATOM 1569 C CA . VAL A 1 207 ? -17.806 6.886 35.858 1.00 91.56 207 VAL A CA 1
ATOM 1570 C C . VAL A 1 207 ? -19.070 7.147 35.030 1.00 91.56 207 VAL A C 1
ATOM 1572 O O . VAL A 1 207 ? -20.131 6.595 35.327 1.00 91.56 207 VAL A O 1
ATOM 1575 N N . LYS A 1 208 ? -18.982 7.962 33.970 1.00 92.25 208 LYS A N 1
ATOM 1576 C CA . LYS A 1 208 ? -20.125 8.233 33.075 1.00 92.25 208 LYS A CA 1
ATOM 1577 C C . LYS A 1 208 ? -20.550 6.989 32.295 1.00 92.25 208 LYS A C 1
ATOM 1579 O O . LYS A 1 208 ? -21.746 6.728 32.175 1.00 92.25 208 LYS A O 1
ATOM 1584 N N . VAL A 1 209 ? -19.581 6.234 31.779 1.00 93.38 209 VAL A N 1
ATOM 1585 C CA . VAL A 1 209 ? -19.812 4.992 31.029 1.00 93.38 209 VAL A CA 1
ATOM 1586 C C . VAL A 1 209 ? -20.452 3.927 31.925 1.00 93.38 209 VAL A C 1
ATOM 1588 O O . VAL A 1 209 ? -21.439 3.310 31.521 1.00 93.38 209 VAL A O 1
ATOM 1591 N N . ASP A 1 210 ? -19.979 3.775 33.163 1.00 90.75 210 ASP A N 1
ATOM 1592 C CA . ASP A 1 210 ? -20.557 2.847 34.141 1.00 90.75 210 ASP A CA 1
ATOM 1593 C C . ASP A 1 210 ? -21.985 3.247 34.543 1.00 90.75 210 ASP A C 1
ATOM 1595 O O . ASP A 1 210 ? -22.890 2.406 34.565 1.00 90.75 210 ASP A O 1
ATOM 1599 N N . ALA A 1 211 ? -22.223 4.538 34.796 1.00 91.88 211 ALA A N 1
ATOM 1600 C CA . ALA A 1 211 ? -23.556 5.048 35.117 1.00 91.88 211 ALA A CA 1
ATOM 1601 C C . ALA A 1 211 ? -24.545 4.840 33.958 1.00 91.88 211 ALA A C 1
ATOM 1603 O O . ALA A 1 211 ? -25.684 4.415 34.177 1.00 91.88 211 ALA A O 1
ATOM 1604 N N . PHE A 1 212 ? -24.110 5.090 32.718 1.00 92.31 212 PHE A N 1
ATOM 1605 C CA . PHE A 1 212 ? -24.919 4.808 31.537 1.00 92.31 212 PHE A CA 1
ATOM 1606 C C . PHE A 1 212 ? -25.212 3.316 31.413 1.00 92.31 212 PHE A C 1
ATOM 1608 O O . PHE A 1 212 ? -26.351 2.950 31.139 1.00 92.31 212 PHE A O 1
ATOM 1615 N N . MET A 1 213 ? -24.223 2.449 31.640 1.00 92.44 213 MET A N 1
ATOM 1616 C CA . MET A 1 213 ? -24.426 1.006 31.567 1.00 92.44 213 MET A CA 1
ATOM 1617 C C . MET A 1 213 ? -25.494 0.546 32.558 1.00 92.44 213 MET A C 1
ATOM 1619 O O . MET A 1 213 ? -26.430 -0.156 32.172 1.00 92.44 213 MET A O 1
ATOM 1623 N N . ALA A 1 214 ? -25.393 0.978 33.817 1.00 93.00 214 ALA A N 1
ATOM 1624 C CA . ALA A 1 214 ? -26.380 0.663 34.845 1.00 93.00 214 ALA A CA 1
ATOM 1625 C C . ALA A 1 214 ? -27.784 1.138 34.439 1.00 93.00 214 ALA A C 1
ATOM 1627 O O . ALA A 1 214 ? -28.757 0.385 34.554 1.00 93.00 214 ALA A O 1
ATOM 1628 N N . LYS A 1 215 ? -27.883 2.356 33.890 1.00 94.44 215 LYS A N 1
ATOM 1629 C CA . LYS A 1 215 ? -29.139 2.893 33.364 1.00 94.44 215 LYS A CA 1
ATOM 1630 C C . LYS A 1 215 ? -29.670 2.075 32.184 1.00 94.44 215 LYS A C 1
ATOM 1632 O O . LYS A 1 215 ? -30.833 1.692 32.209 1.00 94.44 215 LYS A O 1
ATOM 1637 N N . TYR A 1 216 ? -28.836 1.758 31.198 1.00 94.62 216 TYR A N 1
ATOM 1638 C CA . TYR A 1 216 ? -29.216 0.972 30.024 1.00 94.62 216 TYR A CA 1
ATOM 1639 C C . TYR A 1 216 ? -29.765 -0.398 30.427 1.00 94.62 216 TYR A C 1
ATOM 1641 O O . TYR A 1 216 ? -30.832 -0.795 29.966 1.00 94.62 216 TYR A O 1
ATOM 1649 N N . VAL A 1 217 ? -29.085 -1.100 31.342 1.00 94.31 217 VAL A N 1
ATOM 1650 C CA . VAL A 1 217 ? -29.554 -2.391 31.867 1.00 94.31 217 VAL A CA 1
ATOM 1651 C C . VAL A 1 217 ? -30.889 -2.259 32.603 1.00 94.31 217 VAL A C 1
ATOM 1653 O O . VAL A 1 217 ? -31.750 -3.128 32.460 1.00 94.31 217 VAL A O 1
ATOM 1656 N N . SER A 1 218 ? -31.076 -1.192 33.382 1.00 94.75 218 SER A N 1
ATOM 1657 C CA . SER A 1 218 ? -32.356 -0.912 34.040 1.00 94.75 218 SER A CA 1
ATOM 1658 C C . SER A 1 218 ? -33.471 -0.676 33.016 1.00 94.75 218 SER A C 1
ATOM 1660 O O . SER A 1 218 ? -34.526 -1.305 33.100 1.00 94.75 218 SER A O 1
ATOM 1662 N N . ASP A 1 219 ? -33.214 0.158 32.007 1.00 94.25 219 ASP A N 1
ATOM 1663 C CA . ASP A 1 219 ? -34.191 0.543 30.991 1.00 94.25 219 ASP A CA 1
ATOM 1664 C C . ASP A 1 219 ? -34.622 -0.668 30.142 1.00 94.25 219 ASP A C 1
ATOM 1666 O O . ASP A 1 219 ? -35.818 -0.905 29.981 1.00 94.25 219 ASP A O 1
ATOM 1670 N N . ILE A 1 220 ? -33.685 -1.503 29.663 1.00 93.69 220 ILE A N 1
ATOM 1671 C CA . ILE A 1 220 ? -34.037 -2.683 28.845 1.00 93.69 220 ILE A CA 1
ATOM 1672 C C . ILE A 1 220 ? -34.849 -3.728 29.618 1.00 93.69 220 ILE A C 1
ATOM 1674 O O . ILE A 1 220 ? -35.652 -4.441 29.017 1.00 93.69 220 ILE A O 1
ATOM 1678 N N . LYS A 1 221 ? -34.672 -3.825 30.945 1.00 91.69 221 LYS A N 1
ATOM 1679 C CA . LYS A 1 221 ? -35.460 -4.729 31.800 1.00 91.69 221 LYS A CA 1
ATOM 1680 C C . LYS A 1 221 ? -36.910 -4.256 31.956 1.00 91.69 221 LYS A C 1
ATOM 1682 O O . LYS A 1 221 ? -37.769 -5.076 32.263 1.00 91.69 221 LYS A O 1
ATOM 1687 N N . GLN A 1 222 ? -37.176 -2.967 31.742 1.00 94.31 222 GLN A N 1
ATOM 1688 C CA . GLN A 1 222 ? -38.515 -2.374 31.813 1.00 94.31 222 GLN A CA 1
ATOM 1689 C C . GLN A 1 222 ? -39.252 -2.394 30.466 1.00 94.31 222 GLN A C 1
ATOM 1691 O O . GLN A 1 222 ? -40.453 -2.127 30.423 1.00 94.31 222 GLN A O 1
ATOM 1696 N N . ILE A 1 223 ? -38.565 -2.714 29.363 1.00 93.19 223 ILE A N 1
ATOM 1697 C CA . ILE A 1 223 ? -39.200 -2.808 28.047 1.00 93.19 223 ILE A CA 1
ATOM 1698 C C . ILE A 1 223 ? -40.181 -3.996 28.038 1.00 93.19 223 ILE A C 1
ATOM 1700 O O . ILE A 1 223 ? -39.786 -5.115 28.382 1.00 93.19 223 ILE A O 1
ATOM 1704 N N . PRO A 1 224 ? -41.440 -3.787 27.608 1.00 93.50 224 PRO A N 1
ATOM 1705 C CA . PRO A 1 224 ? -42.433 -4.850 27.487 1.00 93.50 224 PRO A CA 1
ATOM 1706 C C . PRO A 1 224 ? -41.953 -6.042 26.645 1.00 93.50 224 PRO A C 1
ATOM 1708 O O . PRO A 1 224 ? -41.230 -5.878 25.659 1.00 93.50 224 PRO A O 1
ATOM 1711 N N . ALA A 1 225 ? -42.373 -7.254 27.018 1.00 86.12 225 ALA A N 1
ATOM 1712 C CA . ALA A 1 225 ? -41.921 -8.496 26.384 1.00 86.12 225 ALA A CA 1
ATOM 1713 C C . ALA A 1 225 ? -42.255 -8.583 24.882 1.00 86.12 225 ALA A C 1
ATOM 1715 O O . ALA A 1 225 ? -41.517 -9.211 24.130 1.00 86.12 225 ALA A O 1
ATOM 1716 N N . ASP A 1 226 ? -43.321 -7.919 24.438 1.00 90.38 226 ASP A N 1
ATOM 1717 C CA . ASP A 1 226 ? -43.729 -7.809 23.033 1.00 90.38 226 ASP A CA 1
ATOM 1718 C C . ASP A 1 226 ? -42.854 -6.841 22.217 1.00 90.38 226 ASP A C 1
ATOM 1720 O O . ASP A 1 226 ? -42.846 -6.905 20.990 1.00 90.38 226 ASP A O 1
ATOM 1724 N N . LYS A 1 227 ? -42.089 -5.961 22.879 1.00 92.31 227 LYS A N 1
ATOM 1725 C CA . LYS A 1 227 ? -41.249 -4.934 22.234 1.00 92.31 227 LYS A CA 1
ATOM 1726 C C . LYS A 1 227 ? -39.751 -5.169 22.393 1.00 92.31 227 LYS A C 1
ATOM 1728 O O . LYS A 1 227 ? -38.961 -4.563 21.679 1.00 92.31 227 LYS A O 1
ATOM 1733 N N . ILE A 1 228 ? -39.337 -6.035 23.315 1.00 92.88 228 ILE A N 1
ATOM 1734 C CA . ILE A 1 228 ? -37.918 -6.234 23.637 1.00 92.88 228 ILE A CA 1
ATOM 1735 C C . ILE A 1 228 ? -37.135 -6.894 22.495 1.00 92.88 228 ILE A C 1
ATOM 1737 O O . ILE A 1 228 ? -35.956 -6.599 22.328 1.00 92.88 228 ILE A O 1
ATOM 1741 N N . GLU A 1 229 ? -37.771 -7.724 21.661 1.00 93.50 229 GLU A N 1
ATOM 1742 C CA . GLU A 1 229 ? -37.082 -8.406 20.552 1.00 93.50 229 GLU A CA 1
ATOM 1743 C C . GLU A 1 229 ? -36.492 -7.411 19.537 1.00 93.50 229 GLU A C 1
ATOM 1745 O O . GLU A 1 229 ? -35.410 -7.651 19.004 1.00 93.50 229 GLU A O 1
ATOM 1750 N N . SER A 1 230 ? -37.109 -6.233 19.349 1.00 94.75 230 SER A N 1
ATOM 1751 C CA . SER A 1 230 ? -36.568 -5.189 18.461 1.00 94.75 230 SER A CA 1
ATOM 1752 C C . SER A 1 230 ? -35.263 -4.564 18.975 1.00 94.75 230 SER A C 1
ATOM 1754 O O . SER A 1 230 ? -34.630 -3.789 18.263 1.00 94.75 230 SER A O 1
ATOM 1756 N N . LYS A 1 231 ? -34.862 -4.866 20.216 1.00 94.88 231 LYS A N 1
ATOM 1757 C CA . LYS A 1 231 ? -33.622 -4.398 20.852 1.00 94.88 231 LYS A CA 1
ATOM 1758 C C . LYS A 1 231 ? -32.513 -5.444 20.868 1.00 94.88 231 LYS A C 1
ATOM 1760 O O . LYS A 1 231 ? -31.438 -5.172 21.396 1.00 94.88 231 LYS A O 1
ATOM 1765 N N . LYS A 1 232 ? -32.733 -6.619 20.278 1.00 94.56 232 LYS A N 1
ATOM 1766 C CA . LYS A 1 232 ? -31.767 -7.723 20.253 1.00 94.56 232 LYS A CA 1
ATOM 1767 C C . LYS A 1 232 ? -30.378 -7.304 19.772 1.00 94.56 232 LYS A C 1
ATOM 1769 O O . LYS A 1 232 ? -29.398 -7.528 20.481 1.00 94.56 232 LYS A O 1
ATOM 1774 N N . ASP A 1 233 ? -30.292 -6.679 18.600 1.00 95.38 233 ASP A N 1
ATOM 1775 C CA . ASP A 1 233 ? -29.002 -6.309 18.003 1.00 95.38 233 ASP A CA 1
ATOM 1776 C C . ASP A 1 233 ? -28.312 -5.183 18.784 1.00 95.38 233 ASP A C 1
ATOM 1778 O O . ASP A 1 233 ? -27.094 -5.201 18.968 1.00 95.38 233 ASP A O 1
ATOM 1782 N N . GLU A 1 234 ? -29.095 -4.255 19.341 1.00 95.25 234 GLU A N 1
ATOM 1783 C CA . GLU A 1 234 ? -28.609 -3.202 20.237 1.00 95.25 234 GLU A CA 1
ATOM 1784 C C . GLU A 1 234 ? -27.996 -3.805 21.512 1.00 95.25 234 GLU A C 1
ATOM 1786 O O . GLU A 1 234 ? -26.848 -3.519 21.852 1.00 95.25 234 GLU A O 1
ATOM 1791 N N . VAL A 1 235 ? -28.706 -4.724 22.177 1.00 95.06 235 VAL A N 1
ATOM 1792 C CA . VAL A 1 235 ? -28.220 -5.433 23.372 1.00 95.06 235 VAL A CA 1
ATOM 1793 C C . VAL A 1 235 ? -26.953 -6.229 23.077 1.00 95.06 235 VAL A C 1
ATOM 1795 O O . VAL A 1 235 ? -26.022 -6.199 23.885 1.00 95.06 235 VAL A O 1
ATOM 1798 N N . LYS A 1 236 ? -26.871 -6.896 21.921 1.00 95.00 236 LYS A N 1
ATOM 1799 C CA . LYS A 1 236 ? -25.654 -7.600 21.494 1.00 95.00 236 LYS A CA 1
ATOM 1800 C C . LYS A 1 236 ? -24.477 -6.647 21.304 1.00 95.00 236 LYS A C 1
ATOM 1802 O O . LYS A 1 236 ? -23.398 -6.925 21.829 1.00 95.00 236 LYS A O 1
ATOM 1807 N N . ARG A 1 237 ? -24.689 -5.515 20.621 1.00 94.56 237 ARG A N 1
ATOM 1808 C CA . ARG A 1 237 ? -23.670 -4.471 20.412 1.00 94.56 237 ARG A CA 1
ATOM 1809 C C . ARG A 1 237 ? -23.137 -3.946 21.746 1.00 94.56 237 ARG A C 1
ATOM 1811 O O . ARG A 1 237 ? -21.923 -3.919 21.943 1.00 94.56 237 ARG A O 1
ATOM 1818 N N . VAL A 1 238 ? -24.026 -3.601 22.681 1.00 94.69 238 VAL A N 1
ATOM 1819 C CA . VAL A 1 238 ? -23.639 -3.113 24.017 1.00 94.69 238 VAL A CA 1
ATOM 1820 C C . VAL A 1 238 ? -22.890 -4.186 24.801 1.00 94.69 238 VAL A C 1
ATOM 1822 O O . VAL A 1 238 ? -21.801 -3.936 25.308 1.00 94.69 238 VAL A O 1
ATOM 1825 N N . ASN A 1 239 ? -23.418 -5.409 24.852 1.00 93.75 239 ASN A N 1
ATOM 1826 C CA . ASN A 1 239 ? -22.767 -6.515 25.549 1.00 93.75 239 ASN A CA 1
ATOM 1827 C C . ASN A 1 239 ? -21.357 -6.787 24.999 1.00 93.75 239 ASN A C 1
ATOM 1829 O O . ASN A 1 239 ? -20.429 -6.988 25.777 1.00 93.75 239 ASN A O 1
ATOM 1833 N N . GLY A 1 240 ? -21.178 -6.759 23.674 1.00 93.50 240 GLY A N 1
ATOM 1834 C CA . GLY A 1 240 ? -19.876 -6.927 23.026 1.00 93.50 240 GLY A CA 1
ATOM 1835 C C . GLY A 1 240 ? -18.875 -5.837 23.414 1.00 93.50 240 GLY A C 1
ATOM 1836 O O . GLY A 1 240 ? -17.754 -6.156 23.815 1.00 93.50 240 GLY A O 1
ATOM 1837 N N . ALA A 1 241 ? -19.296 -4.569 23.366 1.00 93.81 241 ALA A N 1
ATOM 1838 C CA . ALA A 1 241 ? -18.455 -3.434 23.740 1.00 93.81 241 ALA A CA 1
ATOM 1839 C C . ALA A 1 241 ? -17.986 -3.530 25.202 1.00 93.81 241 ALA A C 1
ATOM 1841 O O . ALA A 1 241 ? -16.788 -3.519 25.475 1.00 93.81 241 ALA A O 1
ATOM 1842 N N . PHE A 1 242 ? -18.906 -3.719 26.150 1.00 93.00 242 PHE A N 1
ATOM 1843 C CA . PHE A 1 242 ? -18.549 -3.766 27.571 1.00 93.00 242 PHE A CA 1
ATOM 1844 C C . PHE A 1 242 ? -17.789 -5.043 27.963 1.00 93.00 242 PHE A C 1
ATOM 1846 O O . PHE A 1 242 ? -16.901 -4.986 28.813 1.00 93.00 242 PHE A O 1
ATOM 1853 N N . LYS A 1 243 ? -18.041 -6.180 27.296 1.00 92.50 243 LYS A N 1
ATOM 1854 C CA . LYS A 1 243 ? -17.196 -7.382 27.428 1.00 92.50 243 LYS A CA 1
ATOM 1855 C C . LYS A 1 243 ? -15.750 -7.110 27.023 1.00 92.50 243 LYS A C 1
ATOM 1857 O O . LYS A 1 243 ? -14.844 -7.594 27.696 1.00 92.50 243 LYS A O 1
ATOM 1862 N N . TYR A 1 244 ? -15.529 -6.369 25.934 1.00 93.19 244 TYR A N 1
ATOM 1863 C CA . TYR A 1 244 ? -14.183 -5.985 25.512 1.00 93.19 244 TYR A CA 1
ATOM 1864 C C . TYR A 1 244 ? -13.505 -5.137 26.593 1.00 93.19 244 TYR A C 1
ATOM 1866 O O . TYR A 1 244 ? -12.403 -5.468 27.026 1.00 93.19 244 TYR A O 1
ATOM 1874 N N . LEU A 1 245 ? -14.187 -4.101 27.087 1.00 92.44 245 LEU A N 1
ATOM 1875 C CA . LEU A 1 245 ? -13.638 -3.208 28.111 1.00 92.44 245 LEU A CA 1
ATOM 1876 C C . LEU A 1 245 ? -13.256 -3.960 29.392 1.00 92.44 245 LEU A C 1
ATOM 1878 O O . LEU A 1 245 ? -12.156 -3.762 29.901 1.00 92.44 245 LEU A O 1
ATOM 1882 N N . ALA A 1 246 ? -14.112 -4.867 29.870 1.00 91.69 246 ALA A N 1
ATOM 1883 C CA . ALA A 1 246 ? -13.817 -5.686 31.045 1.00 91.69 246 ALA A CA 1
ATOM 1884 C C . ALA A 1 246 ? -12.659 -6.668 30.790 1.00 91.69 246 ALA A C 1
ATOM 1886 O O . ALA A 1 246 ? -11.742 -6.776 31.601 1.00 91.69 246 ALA A O 1
ATOM 1887 N N . LYS A 1 247 ? -12.633 -7.340 29.627 1.00 92.25 247 LYS A N 1
ATOM 1888 C CA . LYS A 1 247 ? -11.559 -8.282 29.256 1.00 92.25 247 LYS A CA 1
ATOM 1889 C C . LYS A 1 247 ? -10.174 -7.629 29.280 1.00 92.25 247 LYS A C 1
ATOM 1891 O O . LYS A 1 247 ? -9.203 -8.279 29.661 1.00 92.25 247 LYS A O 1
ATOM 1896 N N . PHE A 1 248 ? -10.086 -6.368 28.861 1.00 91.75 248 PHE A N 1
ATOM 1897 C CA . PHE A 1 248 ? -8.841 -5.599 28.836 1.00 91.75 248 PHE A CA 1
ATOM 1898 C C . PHE A 1 248 ? -8.641 -4.715 30.079 1.00 91.75 248 PHE A C 1
ATOM 1900 O O . PHE A 1 248 ? -7.743 -3.877 30.074 1.00 91.75 248 PHE A O 1
ATOM 1907 N N . LYS A 1 249 ? -9.430 -4.922 31.148 1.00 90.69 249 LYS A N 1
ATOM 1908 C CA . LYS A 1 249 ? -9.336 -4.205 32.436 1.00 90.69 249 LYS A CA 1
ATOM 1909 C C . LYS A 1 249 ? -9.436 -2.680 32.310 1.00 90.69 249 LYS A C 1
ATOM 1911 O O . LYS A 1 249 ? -8.803 -1.938 33.057 1.00 90.69 249 LYS A O 1
ATOM 1916 N N . ILE A 1 250 ? -10.209 -2.218 31.329 1.00 88.94 250 ILE A N 1
ATOM 1917 C CA . ILE A 1 250 ? -10.501 -0.795 31.110 1.00 88.94 250 ILE A CA 1
ATOM 1918 C C . ILE A 1 250 ? -11.611 -0.336 32.065 1.00 88.94 250 ILE A C 1
ATOM 1920 O O . ILE A 1 250 ? -11.549 0.765 32.604 1.00 88.94 250 ILE A O 1
ATOM 1924 N N . ILE A 1 251 ? -12.595 -1.206 32.293 1.00 85.69 251 ILE A N 1
ATOM 1925 C CA . ILE A 1 251 ? -13.590 -1.096 33.366 1.00 85.69 251 ILE A CA 1
ATOM 1926 C C . ILE A 1 251 ? -13.395 -2.254 34.346 1.00 85.69 251 ILE A C 1
ATOM 1928 O O . ILE A 1 251 ? -12.713 -3.229 34.019 1.00 85.69 251 ILE A O 1
ATOM 1932 N N . ALA A 1 252 ? -14.014 -2.153 35.522 1.00 82.81 252 ALA A N 1
ATOM 1933 C CA . ALA A 1 252 ? -13.927 -3.180 36.552 1.00 82.81 252 ALA A CA 1
ATOM 1934 C C . ALA A 1 252 ? -14.438 -4.548 36.056 1.00 82.81 252 ALA A C 1
ATOM 1936 O O . ALA A 1 252 ? -15.496 -4.658 35.428 1.00 82.81 252 ALA A O 1
ATOM 1937 N N . ASP A 1 253 ? -13.670 -5.592 36.352 1.00 74.44 253 ASP A N 1
ATOM 1938 C CA . ASP A 1 253 ? -13.901 -6.988 35.976 1.00 74.44 253 ASP A CA 1
ATOM 1939 C C . ASP A 1 253 ? -15.221 -7.519 36.572 1.00 74.44 253 ASP A C 1
ATOM 1941 O O . ASP A 1 253 ? -15.886 -8.378 35.990 1.00 74.44 253 ASP A O 1
ATOM 1945 N N . ASP A 1 254 ? -15.598 -6.990 37.738 1.00 80.75 254 ASP A N 1
ATOM 1946 C CA . ASP A 1 254 ? -16.768 -7.330 38.548 1.00 80.75 254 ASP A CA 1
ATOM 1947 C C . ASP A 1 254 ? -17.941 -6.353 38.354 1.00 80.75 254 ASP A C 1
ATOM 1949 O O . ASP A 1 254 ? -18.854 -6.289 39.181 1.00 80.75 254 ASP A O 1
ATOM 1953 N N . ASN A 1 255 ? -17.960 -5.612 37.239 1.00 85.50 255 ASN A N 1
ATOM 1954 C CA . ASN A 1 255 ? -19.029 -4.666 36.940 1.00 85.50 255 ASN A CA 1
ATOM 1955 C C . ASN A 1 255 ? -20.414 -5.357 36.973 1.00 85.50 255 ASN A C 1
ATOM 1957 O O . ASN A 1 255 ? -20.758 -6.210 36.140 1.00 85.50 255 ASN A O 1
ATOM 1961 N N . ALA A 1 256 ? -21.229 -4.966 37.958 1.00 90.81 256 ALA A N 1
ATOM 1962 C CA . ALA A 1 256 ? -22.534 -5.567 38.215 1.00 90.81 256 ALA A CA 1
ATOM 1963 C C . ALA A 1 256 ? -23.511 -5.366 37.045 1.00 90.81 256 ALA A C 1
ATOM 1965 O O . ALA A 1 256 ? -24.260 -6.284 36.704 1.00 90.81 256 ALA A O 1
ATOM 1966 N N . ALA A 1 257 ? -23.469 -4.204 36.382 1.00 91.94 257 ALA A N 1
ATOM 1967 C CA . ALA A 1 257 ? -24.315 -3.923 35.227 1.00 91.94 257 ALA A CA 1
ATOM 1968 C C . ALA A 1 257 ? -23.953 -4.828 34.037 1.00 91.94 257 ALA A C 1
ATOM 1970 O O . ALA A 1 257 ? -24.847 -5.370 33.387 1.00 91.94 257 ALA A O 1
ATOM 1971 N N . LEU A 1 258 ? -22.663 -5.087 33.791 1.00 92.31 258 LEU A N 1
ATOM 1972 C CA . LEU A 1 258 ? -22.232 -6.050 32.770 1.00 92.31 258 LEU A CA 1
ATOM 1973 C C . LEU A 1 258 ? -22.699 -7.468 33.083 1.00 92.31 258 LEU A C 1
ATOM 1975 O O . LEU A 1 258 ? -23.240 -8.144 32.205 1.00 92.31 258 LEU A O 1
ATOM 1979 N N . THR A 1 259 ? -22.544 -7.900 34.331 1.00 93.50 259 THR A N 1
ATOM 1980 C CA . THR A 1 259 ? -23.016 -9.218 34.776 1.00 93.50 259 THR A CA 1
ATOM 1981 C C . THR A 1 259 ? -24.522 -9.372 34.551 1.00 93.50 259 THR A C 1
ATOM 1983 O O . THR A 1 259 ? -24.989 -10.396 34.040 1.00 93.50 259 THR A O 1
ATOM 1986 N N . ASP A 1 260 ? -25.296 -8.341 34.876 1.00 94.56 260 ASP A N 1
ATOM 1987 C CA . ASP A 1 260 ? -26.741 -8.327 34.680 1.00 94.56 260 ASP A CA 1
ATOM 1988 C C . ASP A 1 260 ? -27.143 -8.319 33.203 1.00 94.56 260 ASP A C 1
ATOM 1990 O O . ASP A 1 260 ? -28.053 -9.059 32.816 1.00 94.56 260 ASP A O 1
ATOM 1994 N N . LEU A 1 261 ? -26.454 -7.539 32.366 1.00 94.25 261 LEU A N 1
ATOM 1995 C CA . LEU A 1 261 ? -26.676 -7.519 30.920 1.00 94.25 261 LEU A CA 1
ATOM 1996 C C . LEU A 1 261 ? -26.406 -8.891 30.299 1.00 94.25 261 LEU A C 1
ATOM 1998 O O . LEU A 1 261 ? -27.173 -9.360 29.459 1.00 94.25 261 LEU A O 1
ATOM 2002 N N . GLN A 1 262 ? -25.340 -9.564 30.731 1.00 93.38 262 GLN A N 1
ATOM 2003 C CA . GLN A 1 262 ? -24.989 -10.899 30.256 1.00 93.38 262 GLN A CA 1
ATOM 2004 C C . GLN A 1 262 ? -26.029 -11.944 30.659 1.00 93.38 262 GLN A C 1
ATOM 2006 O O . GLN A 1 262 ? -26.433 -12.752 29.821 1.00 93.38 262 GLN A O 1
ATOM 2011 N N . LYS A 1 263 ? -26.503 -11.915 31.912 1.00 94.62 263 LYS A N 1
ATOM 2012 C CA . LYS A 1 263 ? -27.601 -12.782 32.372 1.00 94.62 263 LYS A CA 1
ATOM 2013 C C . LYS A 1 263 ? -28.877 -12.524 31.571 1.00 94.62 263 LYS A C 1
ATOM 2015 O O . LYS A 1 263 ? -29.516 -13.474 31.116 1.00 94.62 263 LYS A O 1
ATOM 2020 N N . PHE A 1 264 ? -29.211 -11.253 31.349 1.00 93.81 264 PHE A N 1
ATOM 2021 C CA . PHE A 1 264 ? -30.358 -10.847 30.543 1.00 93.81 264 PHE A CA 1
ATOM 2022 C C . PHE A 1 264 ? -30.254 -11.368 29.102 1.00 93.81 264 PHE A C 1
ATOM 2024 O O . PHE A 1 264 ? -31.171 -12.043 28.634 1.00 93.81 264 PHE A O 1
ATOM 2031 N N . ALA A 1 265 ? -29.123 -11.142 28.428 1.00 93.75 265 ALA A N 1
ATOM 2032 C CA . ALA A 1 265 ? -28.889 -11.612 27.064 1.00 93.75 265 ALA A CA 1
ATOM 2033 C C . ALA A 1 265 ? -28.934 -13.147 26.969 1.00 93.75 265 ALA A C 1
ATOM 2035 O O . ALA A 1 265 ? -29.595 -13.693 26.087 1.00 93.75 265 ALA A O 1
ATOM 2036 N N . LYS A 1 266 ? -28.309 -13.856 27.920 1.00 94.44 266 LYS A N 1
ATOM 2037 C CA . LYS A 1 266 ? -28.309 -15.326 27.971 1.00 94.44 266 LYS A CA 1
ATOM 2038 C C . LYS A 1 266 ? -29.712 -15.903 28.153 1.00 94.44 266 LYS A C 1
ATOM 2040 O O . LYS A 1 266 ? -30.055 -16.867 27.478 1.00 94.44 266 LYS A O 1
ATOM 2045 N N . SER A 1 267 ? -30.547 -15.292 29.000 1.00 93.00 267 SER A N 1
ATOM 2046 C CA . SER A 1 267 ? -31.940 -15.733 29.205 1.00 93.00 267 SER A CA 1
ATOM 2047 C C . SER A 1 267 ? -32.799 -15.694 27.932 1.00 93.00 267 SER A C 1
ATOM 2049 O O . SER A 1 267 ? -33.842 -16.336 27.881 1.00 93.00 267 SER A O 1
ATOM 2051 N N . ARG A 1 268 ? -32.356 -14.954 26.907 1.00 92.00 268 ARG A N 1
ATOM 2052 C CA . ARG A 1 268 ? -33.044 -14.763 25.622 1.00 92.00 268 ARG A CA 1
ATOM 2053 C C . ARG A 1 268 ? -32.301 -15.389 24.436 1.00 92.00 268 ARG A C 1
ATOM 2055 O O . ARG A 1 268 ? -32.725 -15.227 23.298 1.00 92.00 268 ARG A O 1
ATOM 2062 N N . GLY A 1 269 ? -31.182 -16.081 24.674 1.00 92.12 269 GLY A N 1
ATOM 2063 C CA . GLY A 1 269 ? -30.335 -16.626 23.605 1.00 92.12 269 GLY A CA 1
ATOM 2064 C C . GLY A 1 269 ? -29.660 -15.551 22.740 1.00 92.12 269 GLY A C 1
ATOM 2065 O O . GLY A 1 269 ? -29.405 -15.764 21.554 1.00 92.12 269 GLY A O 1
ATOM 2066 N N . TRP A 1 270 ? -29.415 -14.363 23.299 1.00 92.81 270 TRP A N 1
ATOM 2067 C CA . TRP A 1 270 ? -28.737 -13.242 22.633 1.00 92.81 270 TRP A CA 1
ATOM 2068 C C . TRP A 1 270 ? -27.254 -13.138 23.020 1.00 92.81 270 TRP A C 1
ATOM 2070 O O . TRP A 1 270 ? -26.629 -12.095 22.858 1.00 92.81 270 TRP A O 1
ATOM 2080 N N . ASP A 1 271 ? -26.686 -14.199 23.582 1.00 80.50 271 ASP A N 1
ATOM 2081 C CA . ASP A 1 271 ? -25.321 -14.262 24.103 1.00 80.50 271 ASP A CA 1
ATOM 2082 C C . ASP A 1 271 ? -24.244 -14.529 23.035 1.00 80.50 271 ASP A C 1
ATOM 2084 O O . ASP A 1 271 ? -23.056 -14.397 23.349 1.00 80.50 271 ASP A O 1
ATOM 2088 N N . LYS A 1 272 ? -24.664 -14.851 21.802 1.00 68.81 272 LYS A N 1
ATOM 2089 C CA . LYS A 1 272 ? -23.830 -15.066 20.609 1.00 68.81 272 LYS A CA 1
ATOM 2090 C C . LYS A 1 272 ? -23.890 -13.901 19.632 1.00 68.81 272 LYS A C 1
ATOM 2092 O O . LYS A 1 272 ? -25.023 -13.484 19.288 1.00 68.81 272 LYS A O 1
#